Protein AF-A0A199ASE4-F1 (afdb_monomer_lite)

Sequence (270 aa):
MSTGTPDHTAVHPADPTAAGHLPARGRRRGHDPTARPSPRRVLADLGPREFANALIALIFSATGPVAVILAAGGQGDLSPAQFSSWIFGVFFANGMLTIIMSWAYRTPLAFFWTIPGTVIVGNSLGHLRWSEVLGAYVVTGVLILLVGLSGLARRLMDWIPMPITMAMVAGVFPRFGLGLVDAVWASAAVALPMAIAFLVVGAVPRLARVVPPILAAMVVGIAVLHAKGRHPPGLGMRGGVRRLVPAGLGGRRGLDVPDRTDERPARLLR

Structure (mmCIF, N/CA/C/O backbone):
data_AF-A0A199ASE4-F1
#
_entry.id   AF-A0A199ASE4-F1
#
loop_
_atom_site.group_PDB
_atom_site.id
_atom_site.type_symbol
_atom_site.label_atom_id
_atom_site.label_alt_id
_atom_site.label_comp_id
_atom_site.label_asym_id
_atom_site.label_entity_id
_atom_site.label_seq_id
_atom_site.pdbx_PDB_ins_code
_atom_site.Cartn_x
_atom_site.Cartn_y
_atom_site.Cartn_z
_atom_site.occupancy
_atom_site.B_iso_or_equiv
_atom_site.auth_seq_id
_atom_site.auth_comp_id
_atom_site.auth_asym_id
_atom_site.auth_atom_id
_atom_site.pdbx_PDB_model_num
ATOM 1 N N . MET A 1 1 ? -33.304 -76.682 18.067 1.00 40.72 1 MET A N 1
ATOM 2 C CA . MET A 1 1 ? -31.876 -76.336 17.882 1.00 40.72 1 MET A CA 1
ATOM 3 C C . MET A 1 1 ? -31.794 -74.821 18.046 1.00 40.72 1 MET A C 1
ATOM 5 O O . MET A 1 1 ? -32.333 -74.139 17.195 1.00 40.72 1 MET A O 1
ATOM 9 N N . SER A 1 2 ? -31.491 -74.258 19.228 1.00 37.28 2 SER A N 1
ATOM 10 C CA . SER A 1 2 ? -30.163 -74.181 19.892 1.00 37.28 2 SER A CA 1
ATOM 11 C C . SER A 1 2 ? -29.136 -73.630 18.895 1.00 37.28 2 SER A C 1
ATOM 13 O O . SER A 1 2 ? -28.977 -74.260 17.858 1.00 37.28 2 SER A O 1
ATOM 15 N N . THR A 1 3 ? -28.492 -72.468 19.014 1.00 39.75 3 THR A N 1
ATOM 16 C CA . THR A 1 3 ? -27.833 -71.724 20.116 1.00 39.75 3 THR A CA 1
ATOM 17 C C . THR A 1 3 ? -27.537 -70.311 19.555 1.00 39.75 3 THR A C 1
ATOM 19 O O . THR A 1 3 ? -27.304 -70.199 18.357 1.00 39.75 3 THR A O 1
ATOM 22 N N . GLY A 1 4 ? -27.575 -69.185 20.266 1.00 37.31 4 GLY A N 1
ATOM 23 C CA . GLY A 1 4 ? -26.668 -68.794 21.347 1.00 37.31 4 GLY A CA 1
ATOM 24 C C . GLY A 1 4 ? -26.177 -67.359 21.076 1.00 37.31 4 GLY A C 1
ATOM 25 O O . GLY A 1 4 ? -25.531 -67.096 20.067 1.00 37.31 4 GLY A O 1
ATOM 26 N N . THR A 1 5 ? -26.559 -66.431 21.947 1.00 49.91 5 THR A N 1
ATOM 27 C CA . THR A 1 5 ? -26.136 -65.023 22.024 1.00 49.91 5 THR A CA 1
ATOM 28 C C . THR A 1 5 ? -24.628 -64.937 22.324 1.00 49.91 5 THR A C 1
ATOM 30 O O . THR A 1 5 ? -24.167 -65.712 23.162 1.00 49.91 5 THR A O 1
ATOM 33 N N . PRO A 1 6 ? -23.838 -64.035 21.708 1.00 52.19 6 PRO A N 1
ATOM 34 C CA . PRO A 1 6 ? -22.439 -63.872 22.085 1.00 52.19 6 PRO A CA 1
ATOM 35 C C . PRO A 1 6 ? -22.300 -63.153 23.432 1.00 52.19 6 PRO A C 1
ATOM 37 O O . PRO A 1 6 ? -22.931 -62.130 23.690 1.00 52.19 6 PRO A O 1
ATOM 40 N N . ASP A 1 7 ? -21.465 -63.764 24.263 1.00 42.19 7 ASP A N 1
ATOM 41 C CA . ASP A 1 7 ? -21.189 -63.492 25.666 1.00 42.19 7 ASP A CA 1
ATOM 42 C C . ASP A 1 7 ? -20.469 -62.150 25.890 1.00 42.19 7 ASP A C 1
ATOM 44 O O . ASP A 1 7 ? -19.570 -61.760 25.139 1.00 42.19 7 ASP A O 1
ATOM 48 N N . HIS A 1 8 ? -20.860 -61.452 26.955 1.00 45.12 8 HIS A N 1
ATOM 49 C CA . HIS A 1 8 ? -20.198 -60.248 27.436 1.00 45.12 8 HIS A CA 1
ATOM 50 C C . HIS A 1 8 ? -18.904 -60.658 28.144 1.00 45.12 8 HIS A C 1
ATOM 52 O O . HIS A 1 8 ? -18.910 -61.024 29.317 1.00 45.12 8 HIS A O 1
ATOM 58 N N . THR A 1 9 ? -17.769 -60.570 27.452 1.00 48.50 9 THR A N 1
ATOM 59 C CA . THR A 1 9 ? -16.459 -60.755 28.085 1.00 48.50 9 THR A CA 1
ATOM 60 C C . THR A 1 9 ? -16.249 -59.726 29.194 1.00 48.50 9 THR A C 1
ATOM 62 O O . THR A 1 9 ? -16.192 -58.519 28.950 1.00 48.50 9 THR A O 1
ATOM 65 N N . ALA A 1 10 ? -16.143 -60.255 30.411 1.00 43.75 10 ALA A N 1
ATOM 66 C CA . ALA A 1 10 ? -15.878 -59.577 31.664 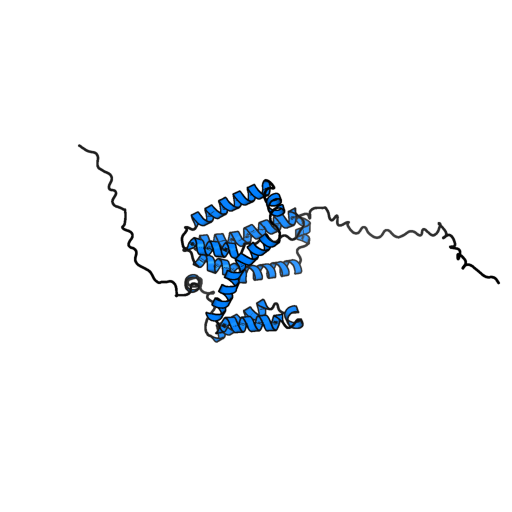1.00 43.75 10 ALA A CA 1
ATOM 67 C C . ALA A 1 10 ? -14.713 -58.577 31.573 1.00 43.75 10 ALA A C 1
ATOM 69 O O . ALA A 1 10 ? -13.575 -58.938 31.270 1.00 43.75 10 ALA A O 1
ATOM 70 N N . VAL A 1 11 ? -14.992 -57.317 31.910 1.00 50.66 11 VAL A N 1
ATOM 71 C CA . VAL A 1 11 ? -13.960 -56.327 32.223 1.00 50.66 11 VAL A CA 1
ATOM 72 C C . VAL A 1 11 ? -13.583 -56.520 33.689 1.00 50.66 11 VAL A C 1
ATOM 74 O O . VAL A 1 11 ? -14.378 -56.262 34.590 1.00 50.66 11 VAL A O 1
ATOM 77 N N . HIS A 1 12 ? -12.368 -57.008 33.919 1.00 54.81 12 HIS A N 1
ATOM 78 C CA . HIS A 1 12 ? -11.759 -57.101 35.242 1.00 54.81 12 HIS A CA 1
ATOM 79 C C . HIS A 1 12 ? -11.604 -55.679 35.825 1.00 54.81 12 HIS A C 1
ATOM 81 O O . HIS A 1 12 ? -11.051 -54.818 35.133 1.00 54.81 12 HIS A O 1
ATOM 87 N N . PRO A 1 13 ? -12.064 -55.377 37.054 1.00 51.59 13 PRO A N 1
ATOM 88 C CA . PRO A 1 13 ? -11.849 -54.061 37.645 1.00 51.59 13 PRO A CA 1
ATOM 89 C C . PRO A 1 13 ? -10.351 -53.846 37.886 1.00 51.59 13 PRO A C 1
ATOM 91 O O . PRO A 1 13 ? -9.684 -54.678 38.505 1.00 51.59 13 PRO A O 1
ATOM 94 N N . ALA A 1 14 ? -9.824 -52.745 37.348 1.00 54.16 14 ALA A N 1
ATOM 95 C CA . ALA A 1 14 ? -8.448 -52.322 37.556 1.00 54.16 14 ALA A CA 1
ATOM 96 C C . ALA A 1 14 ? -8.223 -51.949 39.031 1.00 54.16 14 ALA A C 1
ATOM 98 O O . ALA A 1 14 ? -9.035 -51.252 39.639 1.00 54.16 14 ALA A O 1
ATOM 99 N N . ASP A 1 15 ? -7.110 -52.428 39.581 1.00 51.16 15 ASP A N 1
ATOM 100 C CA . ASP A 1 15 ? -6.638 -52.176 40.941 1.00 51.16 15 ASP A CA 1
ATOM 101 C C . ASP A 1 15 ? -6.441 -50.662 41.200 1.00 51.16 15 ASP A C 1
ATOM 103 O O . ASP A 1 15 ? -5.638 -50.021 40.511 1.00 51.16 15 ASP A O 1
ATOM 107 N N . PRO A 1 16 ? -7.139 -50.059 42.183 1.00 54.66 16 PRO A N 1
ATOM 108 C CA . PRO A 1 16 ? -7.042 -48.631 42.477 1.00 54.66 16 PRO A CA 1
ATOM 109 C C . PRO A 1 16 ? -5.736 -48.214 43.178 1.00 54.66 16 PRO A C 1
ATOM 111 O O . PRO A 1 16 ? -5.558 -47.028 43.458 1.00 54.66 16 PRO A O 1
ATOM 114 N N . THR A 1 17 ? -4.802 -49.132 43.451 1.00 48.00 17 THR A N 1
ATOM 115 C CA . THR A 1 17 ? -3.551 -48.818 44.166 1.00 48.00 17 THR A CA 1
ATOM 116 C C . THR A 1 17 ? -2.320 -48.603 43.277 1.00 48.00 17 THR A C 1
ATOM 118 O O . THR A 1 17 ? -1.268 -48.201 43.772 1.00 48.00 17 THR A O 1
ATOM 121 N N . ALA A 1 18 ? -2.448 -48.702 41.949 1.00 46.25 18 ALA A N 1
ATOM 122 C CA . ALA A 1 18 ? -1.369 -48.399 40.996 1.00 46.25 18 ALA A CA 1
ATOM 123 C C . ALA A 1 18 ? -1.217 -46.893 40.662 1.00 46.25 18 ALA A C 1
ATOM 125 O O . ALA A 1 18 ? -0.789 -46.523 39.567 1.00 46.25 18 ALA A O 1
ATOM 126 N N . ALA A 1 19 ? -1.547 -45.996 41.597 1.00 47.22 19 ALA A N 1
ATOM 127 C CA . ALA A 1 19 ? -1.308 -44.556 41.471 1.00 47.22 19 ALA A CA 1
ATOM 128 C C . ALA A 1 19 ? 0.158 -44.221 41.807 1.00 47.22 19 ALA A C 1
ATOM 130 O O . ALA A 1 19 ? 0.474 -43.578 42.808 1.00 47.22 19 ALA A O 1
ATOM 131 N N . GLY A 1 20 ? 1.073 -44.687 40.957 1.00 43.69 20 GLY A N 1
ATOM 132 C CA . GLY A 1 20 ? 2.477 -44.299 40.999 1.00 43.69 20 GLY A CA 1
ATOM 133 C C . GLY A 1 20 ? 2.634 -42.790 40.793 1.00 43.69 20 GLY A C 1
ATOM 134 O O . GLY A 1 20 ? 2.076 -42.212 39.861 1.00 43.69 20 GLY A O 1
ATOM 135 N N . HIS A 1 21 ? 3.410 -42.162 41.678 1.00 52.09 21 HIS A N 1
ATOM 136 C CA . HIS A 1 21 ? 3.893 -40.788 41.575 1.00 52.09 21 HIS A CA 1
ATOM 137 C C . HIS A 1 21 ? 4.344 -40.440 40.148 1.00 52.09 21 HIS A C 1
ATOM 139 O O . HIS A 1 21 ? 5.427 -40.826 39.707 1.00 52.09 21 HIS A O 1
ATOM 145 N N . LEU A 1 22 ? 3.538 -39.648 39.439 1.00 51.25 22 LEU A N 1
ATOM 146 C CA . LEU A 1 22 ? 3.991 -38.963 38.237 1.00 51.25 22 LEU A CA 1
ATOM 147 C C . LEU A 1 22 ? 4.941 -37.833 38.669 1.00 51.25 22 LEU A C 1
ATOM 149 O O . LEU A 1 22 ? 4.515 -36.941 39.409 1.00 51.25 22 LEU A O 1
ATOM 153 N N . PRO A 1 23 ? 6.214 -37.827 38.234 1.00 48.81 23 PRO A N 1
ATOM 154 C CA . PRO A 1 23 ? 7.125 -36.737 38.547 1.00 48.81 23 PRO A CA 1
ATOM 155 C C . PRO A 1 23 ? 6.572 -35.433 37.969 1.00 48.81 23 PRO A C 1
ATOM 157 O O . PRO A 1 23 ? 6.114 -35.392 36.823 1.00 48.81 23 PRO A O 1
ATOM 160 N N . ALA A 1 24 ? 6.610 -34.369 38.774 1.00 52.59 24 ALA A N 1
ATOM 161 C CA . ALA A 1 24 ? 6.146 -33.035 38.420 1.00 52.59 24 ALA A CA 1
ATOM 162 C C . ALA A 1 24 ? 6.825 -32.554 37.126 1.00 52.59 24 ALA A C 1
ATOM 164 O O . ALA A 1 24 ? 7.933 -32.015 37.134 1.00 52.59 24 ALA A O 1
ATOM 165 N N . ARG A 1 25 ? 6.151 -32.759 35.987 1.00 53.34 25 ARG A N 1
ATOM 166 C CA . ARG A 1 25 ? 6.546 -32.196 34.696 1.00 53.34 25 ARG A CA 1
ATOM 167 C C . ARG A 1 25 ? 6.611 -30.686 34.868 1.00 53.34 25 ARG A C 1
ATOM 169 O O . ARG A 1 25 ? 5.607 -30.055 35.194 1.00 53.34 25 ARG A O 1
ATOM 176 N N . GLY A 1 26 ? 7.810 -30.137 34.669 1.00 50.31 26 GLY A N 1
ATOM 177 C CA . GLY A 1 26 ? 8.102 -28.719 34.814 1.00 50.31 26 GLY A CA 1
ATOM 178 C C . GLY A 1 26 ? 6.999 -27.861 34.206 1.00 50.31 26 GLY A C 1
ATOM 179 O O . GLY A 1 26 ? 6.600 -28.072 33.059 1.00 50.31 26 GLY A O 1
ATOM 180 N N . ARG A 1 27 ? 6.504 -26.912 35.008 1.00 49.53 27 ARG A N 1
ATOM 181 C CA . ARG A 1 27 ? 5.594 -25.837 34.605 1.00 49.53 27 ARG A CA 1
ATOM 182 C C . ARG A 1 27 ? 6.088 -25.246 33.280 1.00 49.53 27 ARG A C 1
ATOM 184 O O . ARG A 1 27 ? 6.948 -24.367 33.265 1.00 49.53 27 ARG A O 1
ATOM 191 N N . ARG A 1 28 ? 5.538 -25.705 32.150 1.00 55.25 28 ARG A N 1
ATOM 192 C CA . ARG A 1 28 ? 5.564 -24.922 30.915 1.00 55.25 28 ARG A CA 1
ATOM 193 C C . ARG A 1 28 ? 4.880 -23.616 31.288 1.00 55.25 28 ARG A C 1
ATOM 195 O O . ARG A 1 28 ? 3.735 -23.649 31.734 1.00 55.25 28 ARG A O 1
ATOM 202 N N . ARG A 1 29 ? 5.610 -22.496 31.222 1.00 59.69 29 ARG A N 1
ATOM 203 C CA . ARG A 1 29 ? 5.046 -21.160 31.449 1.00 59.69 29 ARG A CA 1
ATOM 204 C C . ARG A 1 29 ? 3.768 -21.080 30.621 1.00 59.69 29 ARG A C 1
ATOM 206 O O . ARG A 1 29 ? 3.847 -21.163 29.398 1.00 59.69 29 ARG A O 1
ATOM 213 N N . GLY A 1 30 ? 2.618 -21.020 31.292 1.00 49.22 30 GLY A N 1
ATOM 214 C CA . GLY A 1 30 ? 1.330 -20.917 30.624 1.00 49.22 30 GLY A CA 1
ATOM 215 C C . GLY A 1 30 ? 1.367 -19.680 29.742 1.00 49.22 30 GLY A C 1
ATOM 216 O O . GLY A 1 30 ? 1.487 -18.563 30.245 1.00 49.22 30 GLY A O 1
ATOM 217 N N . HIS A 1 31 ? 1.360 -19.882 28.428 1.00 58.06 31 HIS A N 1
ATOM 218 C CA . HIS A 1 31 ? 1.070 -18.811 27.496 1.00 58.06 31 HIS A CA 1
ATOM 219 C C . HIS A 1 31 ? -0.423 -18.550 27.648 1.00 58.06 31 HIS A C 1
ATOM 221 O O . HIS A 1 31 ? -1.226 -19.287 27.089 1.00 58.06 31 HIS A O 1
ATOM 227 N N . ASP A 1 32 ? -0.782 -17.589 28.495 1.00 61.84 32 ASP A N 1
ATOM 228 C CA . ASP A 1 32 ? -2.146 -17.086 28.557 1.00 61.84 32 ASP A CA 1
ATOM 229 C C . ASP A 1 32 ? -2.432 -16.382 27.220 1.00 61.84 32 ASP A C 1
ATOM 231 O O . ASP A 1 32 ? -1.866 -15.308 26.981 1.00 61.84 32 ASP A O 1
ATOM 235 N N . PRO A 1 33 ? -3.265 -16.962 26.334 1.00 62.03 33 PRO A N 1
ATOM 236 C CA . PRO A 1 33 ? -3.549 -16.386 25.019 1.00 62.03 33 PRO A CA 1
ATOM 237 C C . PRO A 1 33 ? -4.276 -15.038 25.127 1.00 62.03 33 PRO A C 1
ATOM 239 O O . PRO A 1 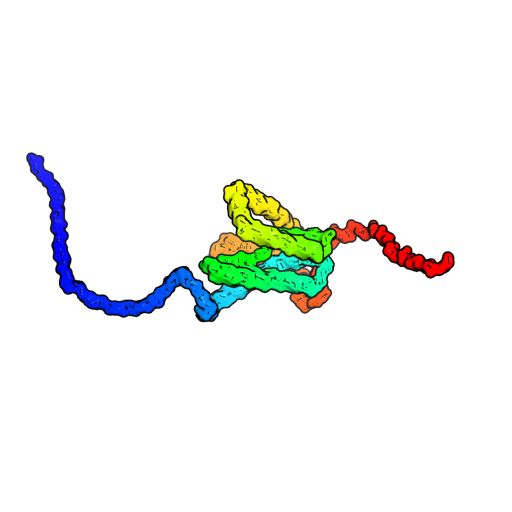33 ? -4.405 -14.312 24.142 1.00 62.03 33 PRO A O 1
ATOM 242 N N . THR A 1 34 ? -4.776 -14.696 26.319 1.00 64.69 34 THR A N 1
ATOM 243 C CA . THR A 1 34 ? -5.580 -13.499 26.565 1.00 64.69 34 THR A CA 1
ATOM 244 C C . THR A 1 34 ? -4.757 -12.313 27.078 1.00 64.69 34 THR A C 1
ATOM 246 O O . THR A 1 34 ? -5.192 -11.161 26.965 1.00 64.69 34 THR A O 1
ATOM 249 N N . ALA A 1 35 ? -3.532 -12.526 27.568 1.00 75.12 35 ALA A N 1
ATOM 250 C CA . ALA A 1 35 ? -2.687 -11.450 28.084 1.00 75.12 35 ALA A CA 1
ATOM 251 C C . ALA A 1 35 ? -2.060 -10.622 26.943 1.00 75.12 35 ALA A C 1
ATOM 253 O O . ALA A 1 35 ? -1.545 -11.163 25.966 1.00 75.12 35 ALA A O 1
ATOM 254 N N . ARG A 1 36 ? -2.085 -9.282 27.042 1.00 76.88 36 ARG A N 1
ATOM 255 C CA . ARG A 1 36 ? -1.390 -8.417 26.065 1.00 76.88 36 ARG A CA 1
ATOM 256 C C . ARG A 1 36 ? 0.122 -8.671 26.145 1.00 76.88 36 ARG A C 1
ATOM 258 O O . ARG A 1 36 ? 0.659 -8.679 27.258 1.00 76.88 36 ARG A O 1
ATOM 265 N N . PRO A 1 37 ? 0.829 -8.851 25.013 1.00 80.94 37 PRO A N 1
ATOM 266 C CA . PRO A 1 37 ? 2.273 -9.014 25.048 1.00 80.94 37 PRO A CA 1
ATOM 267 C C . PRO A 1 37 ? 2.894 -7.726 25.590 1.00 80.94 37 PRO A C 1
ATOM 269 O O . PRO A 1 37 ? 2.614 -6.627 25.105 1.00 80.94 37 PRO A O 1
ATOM 272 N N . SER A 1 38 ? 3.709 -7.846 26.638 1.00 85.19 38 SER A N 1
ATOM 273 C CA . SER A 1 38 ? 4.424 -6.690 27.168 1.00 85.19 38 SER A CA 1
ATOM 274 C C . SER A 1 38 ? 5.458 -6.213 26.139 1.00 85.19 38 SER A C 1
ATOM 276 O O . SER A 1 38 ? 6.052 -7.052 25.457 1.00 85.19 38 SER A O 1
ATOM 278 N N . PRO A 1 39 ? 5.745 -4.901 26.040 1.00 84.69 39 PRO A N 1
ATOM 279 C CA . PRO A 1 39 ? 6.745 -4.388 25.098 1.00 84.69 39 PRO A CA 1
ATOM 280 C C . PRO A 1 39 ? 8.111 -5.074 25.235 1.00 84.69 39 PRO A C 1
ATOM 282 O O . PRO A 1 39 ? 8.792 -5.321 24.249 1.00 84.69 39 PRO A O 1
ATOM 285 N N . ARG A 1 40 ? 8.478 -5.472 26.462 1.00 84.94 40 ARG A N 1
ATOM 286 C CA . ARG A 1 40 ? 9.702 -6.240 26.737 1.00 84.94 40 ARG A CA 1
ATOM 287 C C . ARG A 1 40 ? 9.700 -7.635 26.108 1.00 84.94 40 ARG A C 1
ATOM 289 O O . ARG A 1 40 ? 10.757 -8.098 25.705 1.00 84.94 40 ARG A O 1
ATOM 296 N N . ARG A 1 41 ? 8.543 -8.305 26.037 1.00 84.62 41 ARG A N 1
ATOM 297 C CA . ARG A 1 41 ? 8.412 -9.603 25.355 1.00 84.62 41 ARG A CA 1
ATOM 298 C C . ARG A 1 41 ? 8.516 -9.435 23.844 1.00 84.62 41 ARG A C 1
ATOM 300 O O . ARG A 1 41 ? 9.307 -10.135 23.242 1.00 84.62 41 ARG A O 1
ATOM 307 N N . VAL A 1 42 ? 7.837 -8.435 23.276 1.00 85.56 42 VAL A N 1
ATOM 308 C CA . VAL A 1 42 ? 7.960 -8.107 21.842 1.00 85.56 42 VAL A CA 1
ATOM 309 C C . VAL A 1 42 ? 9.418 -7.846 21.462 1.00 85.56 42 VAL A C 1
ATOM 311 O O . VAL A 1 42 ? 9.887 -8.339 20.445 1.00 85.56 42 VAL A O 1
ATOM 314 N N . LEU A 1 43 ? 10.152 -7.113 22.304 1.00 86.00 43 LEU A N 1
ATOM 315 C CA . LEU A 1 43 ? 11.568 -6.843 22.070 1.00 86.00 43 LEU A CA 1
ATOM 316 C C . LEU A 1 43 ? 12.446 -8.099 22.208 1.00 86.00 43 LEU A C 1
ATOM 318 O O . LEU A 1 43 ? 13.440 -8.219 21.503 1.00 86.00 43 LEU A O 1
ATOM 322 N N . ALA A 1 44 ? 12.077 -9.035 23.090 1.00 86.75 44 ALA A N 1
ATOM 323 C CA . ALA A 1 44 ? 12.757 -10.323 23.235 1.00 86.75 44 ALA A CA 1
ATOM 324 C C . ALA A 1 44 ? 12.473 -11.287 22.068 1.00 86.75 44 ALA A C 1
ATOM 326 O O . ALA A 1 44 ? 13.288 -12.166 21.802 1.00 86.75 44 ALA A O 1
ATOM 327 N N . ASP A 1 45 ? 11.351 -11.099 21.370 1.00 87.19 45 ASP A N 1
ATOM 328 C CA . ASP A 1 45 ? 10.949 -11.886 20.201 1.00 87.19 45 ASP A CA 1
ATOM 329 C C . ASP A 1 45 ? 11.575 -11.360 18.890 1.00 87.19 45 ASP A C 1
ATOM 331 O O . ASP A 1 45 ? 11.373 -11.948 17.828 1.00 87.19 45 ASP A O 1
ATOM 335 N N . LEU A 1 46 ? 12.353 -10.267 18.935 1.00 88.06 46 LEU A N 1
ATOM 336 C CA . LEU A 1 46 ? 13.102 -9.769 17.779 1.00 88.06 46 LEU A CA 1
ATOM 337 C C . LEU A 1 46 ? 14.255 -10.722 17.441 1.00 88.06 46 LEU A C 1
ATOM 339 O O . LEU A 1 46 ? 15.340 -10.645 18.017 1.00 88.06 46 LEU A O 1
ATOM 343 N N . GLY A 1 47 ? 14.020 -11.615 16.484 1.00 91.56 47 GLY A N 1
ATOM 344 C CA . GLY A 1 47 ? 15.019 -12.533 15.961 1.00 91.56 47 GLY A CA 1
ATOM 345 C C . GLY A 1 47 ? 15.492 -12.195 14.540 1.00 91.56 47 GLY A C 1
ATOM 346 O O . GLY A 1 47 ? 14.972 -11.295 13.869 1.00 91.56 47 GLY A O 1
ATOM 347 N N . PRO A 1 48 ? 16.480 -12.954 14.026 1.00 89.19 48 PRO A N 1
ATOM 348 C CA . PRO A 1 48 ? 16.977 -12.799 12.659 1.00 89.19 48 PRO A CA 1
ATOM 349 C C . PRO A 1 48 ? 15.904 -13.022 11.584 1.00 89.19 48 PRO A C 1
ATOM 351 O O . PRO A 1 48 ? 15.969 -12.427 10.510 1.00 89.19 48 PRO A O 1
ATOM 354 N N . ARG A 1 49 ? 14.911 -13.880 11.859 1.00 87.81 49 ARG A N 1
ATOM 355 C CA . ARG A 1 49 ? 13.822 -14.192 10.920 1.00 87.81 49 ARG A CA 1
ATOM 356 C C . ARG A 1 49 ? 12.842 -13.033 10.812 1.00 87.81 49 ARG A C 1
ATOM 358 O O . ARG A 1 49 ? 12.438 -12.668 9.715 1.00 87.81 49 ARG A O 1
ATOM 365 N N . GLU A 1 50 ? 12.505 -12.426 11.939 1.00 89.88 50 GLU A N 1
ATOM 366 C CA . GLU A 1 50 ? 11.615 -11.274 12.042 1.00 89.88 50 GLU A CA 1
ATOM 367 C C . GLU A 1 50 ? 12.247 -10.068 11.349 1.00 89.88 50 GLU A C 1
ATOM 369 O O . GLU A 1 50 ? 11.583 -9.391 10.566 1.00 89.88 50 GLU A O 1
ATOM 374 N N . PHE A 1 51 ? 13.553 -9.863 11.547 1.00 89.50 51 PHE A N 1
ATOM 375 C CA . PHE A 1 51 ? 14.315 -8.855 10.816 1.00 89.50 51 PHE A CA 1
ATOM 376 C C . PHE A 1 51 ? 14.315 -9.112 9.303 1.00 89.50 51 PHE A C 1
ATOM 378 O O . PHE A 1 51 ? 14.030 -8.199 8.531 1.00 89.50 51 PHE A O 1
ATOM 385 N N . ALA A 1 52 ? 14.582 -10.348 8.865 1.00 87.50 52 ALA A N 1
ATOM 386 C CA . ALA A 1 52 ? 14.549 -10.701 7.447 1.00 87.50 52 ALA A CA 1
ATOM 387 C C . ALA A 1 52 ? 13.160 -10.458 6.831 1.00 87.50 52 ALA A C 1
ATOM 389 O O . ALA A 1 52 ? 13.056 -9.856 5.765 1.00 87.50 52 ALA A O 1
ATOM 390 N N . ASN A 1 53 ? 12.089 -10.846 7.526 1.00 88.06 53 ASN A N 1
ATOM 391 C CA . ASN A 1 53 ? 10.713 -10.603 7.091 1.00 88.06 53 ASN A CA 1
ATOM 392 C C . ASN A 1 53 ? 10.400 -9.102 7.001 1.00 88.06 53 ASN A C 1
ATOM 394 O O . ASN A 1 53 ? 9.813 -8.658 6.014 1.00 88.06 53 ASN A O 1
ATOM 398 N N . ALA A 1 54 ? 10.827 -8.310 7.990 1.00 88.50 54 ALA A N 1
ATOM 399 C CA . ALA A 1 54 ? 10.667 -6.858 7.979 1.00 88.50 54 ALA A CA 1
ATOM 400 C C . ALA A 1 54 ? 11.436 -6.207 6.819 1.00 88.50 54 ALA A C 1
ATOM 402 O O . ALA A 1 54 ? 10.900 -5.333 6.138 1.00 88.50 54 ALA A O 1
ATOM 403 N N . LEU A 1 55 ? 12.658 -6.668 6.544 1.00 87.50 55 LEU A N 1
ATOM 404 C CA . LEU A 1 55 ? 13.471 -6.189 5.430 1.00 87.50 55 LEU A CA 1
ATOM 405 C C . LEU A 1 55 ? 12.833 -6.522 4.074 1.00 87.50 55 LEU A C 1
ATOM 407 O O . LEU A 1 55 ? 12.761 -5.658 3.203 1.00 87.50 55 LEU A O 1
ATOM 411 N N . ILE A 1 56 ? 12.319 -7.743 3.902 1.00 85.88 56 ILE A N 1
ATOM 412 C CA . ILE A 1 56 ? 11.600 -8.151 2.686 1.00 85.88 56 ILE A CA 1
ATOM 413 C C . ILE A 1 56 ? 10.348 -7.287 2.492 1.00 85.88 56 ILE A C 1
ATOM 415 O O . ILE A 1 56 ? 10.124 -6.776 1.394 1.00 85.88 56 ILE A O 1
ATOM 419 N N . ALA A 1 57 ? 9.563 -7.069 3.551 1.00 86.75 57 ALA A N 1
ATOM 420 C CA . ALA A 1 57 ? 8.374 -6.219 3.507 1.00 86.75 57 ALA A CA 1
ATOM 421 C C . ALA A 1 57 ? 8.715 -4.760 3.160 1.00 86.75 57 ALA A C 1
ATOM 423 O O . ALA A 1 57 ? 8.008 -4.129 2.367 1.00 86.75 57 ALA A O 1
ATOM 424 N N . LEU A 1 58 ? 9.819 -4.234 3.701 1.00 88.62 58 LEU A N 1
ATOM 425 C CA . LEU A 1 58 ? 10.318 -2.896 3.395 1.00 88.62 58 LEU A CA 1
ATOM 426 C C . LEU A 1 58 ? 10.716 -2.772 1.921 1.00 88.62 58 LEU A C 1
ATOM 428 O O . LEU A 1 58 ? 10.254 -1.854 1.250 1.00 88.62 58 LEU A O 1
ATOM 432 N N . ILE A 1 59 ? 11.525 -3.701 1.403 1.00 85.62 59 ILE A N 1
ATOM 433 C CA . ILE A 1 59 ? 11.973 -3.698 -0.000 1.00 85.62 59 ILE A CA 1
ATOM 434 C C . ILE A 1 59 ? 10.778 -3.826 -0.949 1.00 85.62 59 ILE A C 1
ATOM 436 O O . ILE A 1 59 ? 10.680 -3.091 -1.933 1.00 85.62 59 ILE A O 1
ATOM 440 N N . PHE A 1 60 ? 9.834 -4.718 -0.642 1.00 83.69 60 PHE A N 1
ATOM 441 C CA . PHE A 1 60 ? 8.607 -4.858 -1.421 1.00 83.69 60 PHE A CA 1
ATOM 442 C C . PHE A 1 60 ? 7.811 -3.547 -1.452 1.00 83.69 60 PHE A C 1
ATOM 444 O O . PHE A 1 60 ? 7.387 -3.108 -2.517 1.00 83.69 60 PHE A O 1
ATOM 451 N N . SER A 1 61 ? 7.670 -2.881 -0.304 1.00 86.12 61 SER A N 1
ATOM 452 C CA . SER A 1 61 ? 6.938 -1.614 -0.201 1.00 86.12 61 SER A CA 1
ATOM 453 C C . SER A 1 61 ? 7.649 -0.465 -0.922 1.00 86.12 61 SER A C 1
ATOM 455 O O . SER A 1 61 ? 7.002 0.339 -1.588 1.00 86.12 61 SER 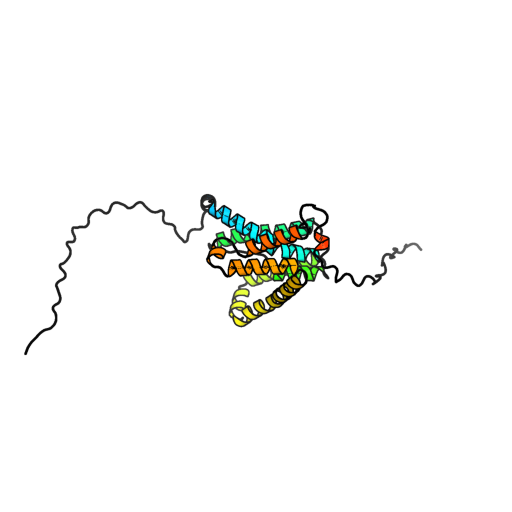A O 1
ATOM 457 N N . ALA A 1 62 ? 8.979 -0.396 -0.823 1.00 85.19 62 ALA A N 1
ATOM 458 C CA . ALA A 1 62 ? 9.803 0.676 -1.381 1.00 85.19 62 ALA A CA 1
ATOM 459 C C . ALA A 1 62 ? 9.982 0.608 -2.907 1.00 85.19 62 ALA A C 1
ATOM 461 O O . ALA A 1 62 ? 10.466 1.565 -3.506 1.00 85.19 62 ALA A O 1
ATOM 462 N N . THR A 1 63 ? 9.609 -0.505 -3.539 1.00 81.06 63 THR A N 1
ATOM 463 C CA . THR A 1 63 ? 9.789 -0.715 -4.981 1.00 81.06 63 THR A CA 1
ATOM 464 C C . THR A 1 63 ? 8.508 -0.401 -5.751 1.00 81.06 63 THR A C 1
ATOM 466 O O . THR A 1 63 ? 8.331 0.717 -6.235 1.00 81.06 63 THR A O 1
ATOM 469 N N . GLY A 1 64 ? 7.594 -1.365 -5.864 1.00 80.44 64 GLY A N 1
ATOM 470 C CA . GLY A 1 64 ? 6.382 -1.229 -6.677 1.00 80.44 64 GLY A CA 1
ATOM 471 C C . GLY A 1 64 ? 5.408 -0.173 -6.139 1.00 80.44 64 GLY A C 1
ATOM 472 O O . GLY A 1 64 ? 5.089 0.780 -6.850 1.00 80.44 64 GLY A O 1
ATOM 473 N N . PRO A 1 65 ? 4.949 -0.293 -4.882 1.00 85.88 65 PRO A N 1
ATOM 474 C CA . PRO A 1 65 ? 3.969 0.625 -4.308 1.00 85.88 65 PRO A CA 1
ATOM 475 C C . PRO A 1 65 ? 4.439 2.087 -4.262 1.00 85.88 65 PRO A C 1
ATOM 477 O O . PRO A 1 65 ? 3.652 2.991 -4.548 1.00 85.88 65 PRO A O 1
ATOM 480 N N . VAL A 1 66 ? 5.715 2.338 -3.944 1.00 88.62 66 VAL A N 1
ATOM 481 C CA . VAL A 1 66 ? 6.279 3.700 -3.949 1.00 88.62 66 VAL A CA 1
ATOM 482 C C . VAL A 1 66 ? 6.324 4.291 -5.350 1.00 88.62 66 VAL A C 1
ATOM 484 O O . VAL A 1 66 ? 5.999 5.466 -5.499 1.00 88.62 66 VAL A O 1
ATOM 487 N N . ALA A 1 67 ? 6.646 3.509 -6.385 1.00 86.38 67 ALA A N 1
ATOM 488 C CA . ALA A 1 67 ? 6.669 4.007 -7.761 1.00 86.38 67 ALA A CA 1
ATOM 489 C C . ALA A 1 67 ? 5.329 4.635 -8.189 1.00 86.38 67 ALA A C 1
ATOM 491 O O . ALA A 1 67 ? 5.323 5.616 -8.929 1.00 86.38 67 ALA A O 1
ATOM 492 N N . VAL A 1 68 ? 4.201 4.140 -7.664 1.00 86.06 68 VAL A N 1
ATOM 493 C CA . VAL A 1 68 ? 2.872 4.734 -7.891 1.00 86.06 68 VAL A CA 1
ATOM 494 C C . VAL A 1 68 ? 2.765 6.127 -7.266 1.00 86.06 68 VAL A C 1
ATOM 496 O O . VAL A 1 68 ? 2.242 7.039 -7.902 1.00 86.06 68 VAL A O 1
ATOM 499 N N . ILE A 1 69 ? 3.290 6.323 -6.053 1.00 89.50 69 ILE A N 1
ATOM 500 C CA . ILE A 1 69 ? 3.342 7.645 -5.407 1.00 89.50 69 ILE A CA 1
ATOM 501 C C . ILE A 1 69 ? 4.255 8.577 -6.198 1.00 89.50 69 ILE A C 1
ATOM 503 O O . ILE A 1 69 ? 3.901 9.734 -6.413 1.00 89.50 69 ILE A O 1
ATOM 507 N N . LEU A 1 70 ? 5.394 8.070 -6.684 1.00 88.94 70 LEU A N 1
ATOM 508 C CA . LEU A 1 70 ? 6.302 8.867 -7.505 1.00 88.94 70 LEU A CA 1
ATOM 509 C C . LEU A 1 70 ? 5.629 9.338 -8.798 1.00 88.94 70 LEU A C 1
ATOM 511 O O . LEU A 1 70 ? 5.723 10.512 -9.150 1.00 88.94 70 LEU A O 1
ATOM 515 N N . ALA A 1 71 ? 4.912 8.440 -9.474 1.00 86.25 71 ALA A N 1
ATOM 516 C CA . ALA A 1 71 ? 4.163 8.757 -10.682 1.00 86.25 71 ALA A CA 1
ATOM 517 C C . ALA A 1 71 ? 3.016 9.742 -10.414 1.00 86.25 71 ALA A C 1
ATOM 519 O O . ALA A 1 71 ? 2.802 10.655 -11.207 1.00 86.25 71 ALA A O 1
ATOM 520 N N . ALA A 1 72 ? 2.296 9.588 -9.299 1.00 88.38 72 ALA A N 1
ATOM 521 C CA . ALA A 1 72 ? 1.207 10.484 -8.921 1.00 88.38 72 ALA A CA 1
ATOM 522 C C . ALA A 1 72 ? 1.716 11.883 -8.551 1.00 88.38 72 ALA A C 1
ATOM 524 O O . ALA A 1 72 ? 1.199 12.879 -9.048 1.00 88.38 72 ALA A O 1
ATOM 525 N N . GLY A 1 73 ? 2.752 11.974 -7.716 1.00 86.00 73 GLY A N 1
ATOM 526 C CA . GLY A 1 73 ? 3.304 13.262 -7.307 1.00 86.00 73 GLY A CA 1
ATOM 527 C C . GLY A 1 73 ? 4.010 14.007 -8.440 1.00 86.00 73 GLY A C 1
ATOM 528 O O . GLY A 1 73 ? 4.036 15.229 -8.411 1.00 86.00 73 GLY A O 1
ATOM 529 N N . GLY A 1 74 ? 4.501 13.306 -9.469 1.00 84.81 74 GLY A N 1
ATOM 530 C CA . GLY A 1 74 ? 5.042 13.926 -10.683 1.00 84.81 74 GLY A CA 1
ATOM 531 C C . GLY A 1 74 ? 4.002 14.612 -11.581 1.00 84.81 74 GLY A C 1
ATOM 532 O O . GLY A 1 74 ? 4.391 15.316 -12.509 1.00 84.81 74 GLY A O 1
ATOM 533 N N . GLN A 1 75 ? 2.701 14.416 -11.331 1.00 84.62 75 GLN A N 1
ATOM 534 C CA . GLN A 1 75 ? 1.626 15.122 -12.045 1.00 84.62 75 GLN A CA 1
ATOM 535 C C . GLN A 1 75 ? 1.342 16.515 -11.466 1.00 84.62 75 GLN A C 1
ATOM 537 O O . GLN A 1 75 ? 0.722 17.333 -12.139 1.00 84.62 75 GLN A O 1
ATOM 542 N N . GLY A 1 76 ? 1.794 16.785 -10.237 1.00 80.50 76 GLY A N 1
ATOM 543 C CA . GLY A 1 76 ? 1.701 18.092 -9.592 1.00 80.50 76 GLY A CA 1
ATOM 544 C C . GLY A 1 76 ? 3.061 18.775 -9.482 1.00 80.50 76 GLY A C 1
ATOM 545 O O . GLY A 1 76 ? 4.106 18.130 -9.542 1.00 80.50 76 GLY A O 1
ATOM 546 N N . ASP A 1 77 ? 3.054 20.087 -9.255 1.00 82.25 77 ASP A N 1
ATOM 547 C CA . ASP A 1 77 ? 4.276 20.862 -9.002 1.00 82.25 77 ASP A CA 1
ATOM 548 C C . ASP A 1 77 ? 4.639 20.844 -7.505 1.00 82.25 77 ASP A C 1
ATOM 550 O O . ASP A 1 77 ? 4.603 21.855 -6.801 1.00 82.25 77 ASP A O 1
ATOM 554 N N . LEU A 1 78 ? 4.882 19.640 -6.975 1.00 88.38 78 LEU A N 1
ATOM 555 C CA . LEU A 1 78 ? 5.213 19.440 -5.564 1.00 88.38 78 LEU A CA 1
ATOM 556 C C . LEU A 1 78 ? 6.669 19.800 -5.287 1.00 88.38 78 LEU A C 1
ATOM 558 O O . LEU A 1 78 ? 7.590 19.314 -5.947 1.00 88.38 78 LEU A O 1
ATOM 562 N N . SER A 1 79 ? 6.895 20.574 -4.227 1.00 91.44 79 SER A N 1
ATOM 563 C CA . SER A 1 79 ? 8.253 20.830 -3.759 1.00 91.44 79 SER A CA 1
ATOM 564 C C . SER A 1 79 ? 8.903 19.540 -3.226 1.00 91.44 79 SER A C 1
ATOM 566 O O . SER A 1 79 ? 8.210 18.656 -2.705 1.00 91.44 79 SER A O 1
ATOM 568 N N . PRO A 1 80 ? 10.245 19.423 -3.264 1.00 90.44 80 PRO A N 1
ATOM 569 C CA . PRO A 1 80 ? 10.947 18.261 -2.712 1.00 90.44 80 PRO A CA 1
ATOM 570 C C . PRO A 1 80 ? 10.614 17.991 -1.238 1.00 90.44 80 PRO A C 1
ATOM 572 O O . PRO A 1 80 ? 10.557 16.835 -0.814 1.00 90.44 80 PRO A O 1
ATOM 575 N N . ALA A 1 81 ? 10.354 19.051 -0.467 1.00 93.00 81 ALA A N 1
ATOM 576 C CA . ALA A 1 81 ? 9.946 18.948 0.928 1.00 93.00 81 ALA A CA 1
ATOM 577 C C . ALA A 1 81 ? 8.545 18.330 1.058 1.00 93.00 81 ALA A C 1
ATOM 579 O O . ALA A 1 81 ? 8.381 17.374 1.808 1.00 93.00 81 ALA A O 1
ATOM 580 N N . GLN A 1 82 ? 7.562 18.802 0.280 1.00 93.00 82 GLN A N 1
ATOM 581 C CA . GLN A 1 82 ? 6.198 18.252 0.288 1.00 93.00 82 GLN A CA 1
ATOM 582 C C . GLN A 1 82 ? 6.186 16.773 -0.095 1.00 93.00 82 GLN A C 1
ATOM 584 O O . GLN A 1 82 ? 5.548 15.954 0.565 1.00 93.00 82 GLN A O 1
ATOM 589 N N . PHE A 1 83 ? 6.937 16.426 -1.134 1.00 91.12 83 PHE A N 1
ATOM 590 C CA . PHE A 1 83 ? 7.040 15.059 -1.609 1.00 91.12 83 PHE A CA 1
ATOM 591 C C . PHE A 1 83 ? 7.705 14.135 -0.577 1.00 91.12 83 PHE A C 1
ATOM 593 O O . PHE A 1 83 ? 7.193 13.054 -0.289 1.00 91.12 83 PHE A O 1
ATOM 600 N N . SER A 1 84 ? 8.797 14.586 0.050 1.00 92.19 84 SER A N 1
ATOM 601 C CA . SER A 1 84 ? 9.460 13.846 1.133 1.00 92.19 84 SER A CA 1
ATOM 602 C C . SER A 1 84 ? 8.546 13.673 2.346 1.00 92.19 84 SER A C 1
ATOM 604 O O . SER A 1 84 ? 8.490 12.584 2.913 1.00 92.19 84 SER A O 1
ATOM 606 N N . SER A 1 85 ? 7.780 14.704 2.716 1.00 93.31 85 SER A N 1
ATOM 607 C CA . SER A 1 85 ? 6.784 14.624 3.789 1.00 93.31 85 SER A CA 1
ATOM 608 C C . SER A 1 85 ? 5.662 13.640 3.466 1.00 93.31 85 SER A C 1
ATOM 610 O O . SER A 1 85 ? 5.232 12.906 4.354 1.00 93.31 85 SER A O 1
ATOM 612 N N . TRP A 1 86 ? 5.205 13.580 2.212 1.00 92.19 86 TRP A N 1
ATOM 613 C CA . TRP A 1 86 ? 4.193 12.613 1.791 1.00 92.19 86 TRP A CA 1
ATOM 614 C C . TRP A 1 86 ? 4.715 11.177 1.904 1.00 92.19 86 TRP A C 1
ATOM 616 O O . TRP A 1 86 ? 4.076 10.351 2.557 1.00 92.19 86 TRP A O 1
ATOM 626 N N . ILE A 1 87 ? 5.901 10.890 1.356 1.00 92.19 87 ILE A N 1
ATOM 627 C CA . ILE A 1 87 ? 6.538 9.569 1.468 1.00 92.19 87 ILE A CA 1
ATOM 628 C C . ILE A 1 87 ? 6.761 9.199 2.938 1.00 92.19 87 ILE A C 1
ATOM 630 O O . ILE A 1 87 ? 6.395 8.101 3.357 1.00 92.19 87 ILE A O 1
ATOM 634 N N . PHE A 1 88 ? 7.292 10.123 3.742 1.00 93.38 88 PHE A N 1
ATOM 635 C CA . PHE A 1 88 ? 7.470 9.914 5.176 1.00 93.38 88 PHE A CA 1
ATOM 636 C C . PHE A 1 88 ? 6.146 9.568 5.859 1.00 93.38 88 PHE A C 1
ATOM 638 O O . PHE A 1 88 ? 6.079 8.564 6.559 1.00 93.38 88 PHE A O 1
ATOM 645 N N . GLY A 1 89 ? 5.084 10.343 5.627 1.00 92.69 89 GLY A N 1
ATOM 646 C CA . GLY A 1 89 ? 3.769 10.087 6.212 1.00 92.69 89 GLY A CA 1
ATOM 647 C C . GLY A 1 89 ? 3.225 8.713 5.827 1.00 92.69 89 GLY A C 1
ATOM 648 O O . GLY A 1 89 ? 2.748 7.972 6.683 1.00 92.69 89 GLY A O 1
ATOM 649 N N . VAL A 1 90 ? 3.373 8.327 4.559 1.00 91.75 90 VAL A N 1
ATOM 650 C CA . VAL A 1 90 ? 2.916 7.030 4.054 1.00 91.75 90 VAL A CA 1
ATOM 651 C C . VAL A 1 90 ? 3.638 5.856 4.717 1.00 91.75 90 VAL A C 1
ATOM 653 O O . VAL A 1 90 ? 2.992 4.848 4.983 1.00 91.75 90 VAL A O 1
ATOM 656 N N . PHE A 1 91 ? 4.933 5.954 5.017 1.00 92.12 91 PHE A N 1
ATOM 657 C CA . PHE A 1 91 ? 5.653 4.876 5.705 1.00 92.12 91 PHE A CA 1
ATOM 658 C C . PHE A 1 91 ? 5.512 4.949 7.222 1.00 92.12 91 PHE A C 1
ATOM 660 O O . PHE A 1 91 ? 5.146 3.967 7.866 1.00 92.12 91 PHE A O 1
ATOM 667 N N . PHE A 1 92 ? 5.799 6.111 7.799 1.00 94.06 92 PHE A N 1
ATOM 668 C CA . PHE A 1 92 ? 5.859 6.297 9.239 1.00 94.06 92 PHE A CA 1
ATOM 669 C C . PHE A 1 92 ? 4.477 6.187 9.881 1.00 94.06 92 PHE A C 1
ATOM 671 O O . PHE A 1 92 ? 4.314 5.418 10.825 1.00 94.06 92 PHE A O 1
ATOM 678 N N . ALA A 1 93 ? 3.464 6.896 9.366 1.00 93.50 93 ALA A N 1
ATOM 679 C CA . ALA A 1 93 ? 2.137 6.889 9.981 1.00 93.50 93 ALA A CA 1
ATOM 680 C C . ALA A 1 93 ? 1.455 5.522 9.838 1.00 93.50 93 ALA A C 1
ATOM 682 O O . ALA A 1 93 ? 0.932 4.997 10.818 1.00 93.50 93 ALA A O 1
ATOM 683 N N . ASN A 1 94 ? 1.521 4.902 8.655 1.00 93.31 94 ASN A N 1
ATOM 684 C CA . ASN A 1 94 ? 0.957 3.567 8.431 1.00 93.31 94 ASN A CA 1
ATOM 685 C C . ASN A 1 94 ? 1.710 2.475 9.198 1.00 93.31 94 ASN A C 1
ATOM 687 O O . ASN A 1 94 ? 1.080 1.577 9.756 1.00 93.31 94 ASN A O 1
ATOM 691 N N . GLY A 1 95 ? 3.043 2.554 9.265 1.00 93.19 95 GLY A N 1
ATOM 692 C CA . GLY A 1 95 ? 3.861 1.634 10.052 1.00 93.19 95 GLY A CA 1
ATOM 693 C C . GLY A 1 95 ? 3.548 1.740 11.543 1.00 93.19 95 GLY A C 1
ATOM 694 O O . GLY A 1 95 ? 3.300 0.730 12.198 1.00 93.19 95 GLY A O 1
ATOM 695 N N . MET A 1 96 ? 3.460 2.965 12.064 1.00 95.19 96 MET A N 1
ATOM 696 C CA . MET A 1 96 ? 3.071 3.220 13.451 1.00 95.19 96 MET A CA 1
ATOM 697 C C . MET A 1 96 ? 1.653 2.709 13.737 1.00 95.19 96 MET A C 1
ATOM 699 O O . MET A 1 96 ? 1.445 1.991 14.713 1.00 95.19 96 MET A O 1
ATOM 703 N N . LEU A 1 97 ? 0.687 3.009 12.863 1.00 94.69 97 LEU A N 1
ATOM 704 C CA . LEU A 1 97 ? -0.693 2.538 12.992 1.00 94.69 97 LEU A CA 1
ATOM 705 C C . LEU A 1 97 ? -0.771 1.005 12.967 1.00 94.69 97 LEU A C 1
ATOM 707 O O . LEU A 1 97 ? -1.454 0.414 13.798 1.00 94.69 97 LEU A O 1
ATOM 711 N N . THR A 1 98 ? -0.021 0.364 12.072 1.00 94.25 98 THR A N 1
ATOM 712 C CA . THR A 1 98 ? 0.116 -1.096 11.978 1.00 94.25 98 THR A CA 1
ATOM 713 C C . THR A 1 98 ? 0.639 -1.702 13.271 1.00 94.25 98 THR A C 1
ATOM 715 O O . THR A 1 98 ? 0.034 -2.646 13.783 1.00 94.25 98 THR A O 1
ATOM 718 N N . ILE A 1 99 ? 1.710 -1.145 13.842 1.00 92.06 99 ILE A N 1
ATOM 719 C CA . ILE A 1 99 ? 2.283 -1.615 15.110 1.00 92.06 99 ILE A CA 1
ATOM 720 C C . ILE A 1 99 ? 1.269 -1.453 16.247 1.00 92.06 99 ILE A C 1
ATOM 722 O O . ILE A 1 99 ? 0.985 -2.417 16.959 1.00 92.06 99 ILE A O 1
ATOM 726 N N . ILE A 1 100 ? 0.689 -0.257 16.394 1.00 93.31 100 ILE A N 1
ATOM 727 C CA . ILE A 1 100 ? -0.253 0.066 17.473 1.00 93.31 100 ILE A CA 1
ATOM 728 C C . ILE A 1 100 ? -1.485 -0.834 17.402 1.00 93.31 100 ILE A C 1
ATOM 730 O O . ILE A 1 100 ? -1.867 -1.436 18.404 1.00 93.31 100 ILE A O 1
ATOM 734 N N . MET A 1 101 ? -2.101 -0.952 16.227 1.00 93.75 101 MET A N 1
ATOM 735 C CA . MET A 1 101 ? -3.333 -1.717 16.058 1.00 93.75 101 MET A CA 1
ATOM 736 C C . MET A 1 101 ? -3.079 -3.219 16.146 1.00 93.75 101 MET A C 1
ATOM 738 O O . MET A 1 101 ? -3.855 -3.915 16.796 1.00 93.75 101 MET A O 1
ATOM 742 N N . SER A 1 102 ? -1.979 -3.730 15.588 1.00 92.50 102 SER A N 1
ATOM 743 C CA . SER A 1 102 ? -1.635 -5.149 15.743 1.00 92.50 102 SER A CA 1
ATOM 744 C C . SER A 1 102 ? -1.392 -5.514 17.207 1.00 92.50 102 SER A C 1
ATOM 746 O O . SER A 1 102 ? -1.849 -6.558 17.673 1.00 92.50 102 SER A O 1
ATOM 748 N N . TRP A 1 103 ? -0.738 -4.629 17.965 1.00 90.19 103 TRP A N 1
ATOM 749 C CA . TRP A 1 103 ? -0.538 -4.805 19.402 1.00 90.19 103 TRP A CA 1
ATOM 750 C C . TRP A 1 103 ? -1.849 -4.706 20.198 1.00 90.19 103 TRP A C 1
ATOM 752 O O . TRP A 1 103 ? -2.096 -5.525 21.086 1.00 90.19 103 TRP A O 1
ATOM 762 N N . ALA A 1 104 ? -2.718 -3.747 19.863 1.00 90.62 104 ALA A N 1
ATOM 763 C CA . ALA A 1 104 ? -3.993 -3.529 20.546 1.00 90.62 104 ALA A CA 1
ATOM 764 C C . ALA A 1 104 ? -5.008 -4.659 20.298 1.00 90.62 104 ALA A C 1
ATOM 766 O O . ALA A 1 104 ? -5.646 -5.126 21.246 1.00 90.62 104 ALA A O 1
ATOM 767 N N . TYR A 1 105 ? -5.133 -5.113 19.046 1.00 89.50 105 TYR A N 1
ATOM 768 C CA . TYR A 1 105 ? -6.099 -6.132 18.617 1.00 89.50 105 TYR A CA 1
ATOM 769 C C . TYR A 1 105 ? -5.559 -7.565 18.668 1.00 89.50 105 TYR A C 1
ATOM 771 O O . TYR A 1 105 ? -6.340 -8.505 18.557 1.00 89.50 105 TYR A O 1
ATOM 779 N N . ARG A 1 106 ? -4.252 -7.755 18.900 1.00 87.38 106 ARG A N 1
ATOM 780 C CA . ARG A 1 106 ? -3.583 -9.072 18.947 1.00 87.38 106 ARG A CA 1
ATOM 781 C C . ARG A 1 106 ? -3.733 -9.887 17.656 1.00 87.38 106 ARG A C 1
ATOM 783 O O . ARG A 1 106 ? -3.698 -11.113 17.674 1.00 87.38 106 ARG A O 1
ATOM 790 N N . THR A 1 107 ? -3.887 -9.201 16.534 1.00 89.00 107 THR A N 1
ATOM 791 C CA . THR A 1 107 ? -3.992 -9.791 15.197 1.00 89.00 107 THR A CA 1
ATOM 792 C C . THR A 1 107 ? -3.003 -9.086 14.277 1.00 89.00 107 THR A C 1
ATOM 794 O O . THR A 1 107 ? -2.841 -7.876 14.423 1.00 89.00 107 THR A O 1
ATOM 797 N N . PRO A 1 108 ? -2.348 -9.781 13.332 1.00 87.31 108 PRO A N 1
ATOM 798 C CA . PRO A 1 108 ? -1.446 -9.139 12.380 1.00 87.31 108 PRO A CA 1
ATOM 799 C C . PRO A 1 108 ? -2.260 -8.264 11.418 1.00 87.31 108 PRO A C 1
ATOM 801 O O . PRO A 1 108 ? -2.831 -8.754 10.446 1.00 87.31 108 PRO A O 1
ATOM 804 N N . LEU A 1 109 ? -2.353 -6.970 11.716 1.00 91.81 109 LEU A N 1
ATOM 805 C CA . LEU A 1 109 ? -3.080 -5.993 10.914 1.00 91.81 109 LEU A CA 1
ATOM 806 C C . LEU A 1 109 ? -2.083 -5.175 10.103 1.00 91.81 109 LEU A C 1
ATOM 808 O O . LEU A 1 109 ? -1.200 -4.545 10.671 1.00 91.81 109 LEU A O 1
ATOM 812 N N . ALA A 1 110 ? -2.244 -5.152 8.784 1.00 90.00 110 ALA A N 1
ATOM 813 C CA . ALA A 1 110 ? -1.404 -4.371 7.886 1.00 90.00 110 ALA A CA 1
ATOM 814 C C . ALA A 1 110 ? -2.186 -3.159 7.366 1.00 90.00 110 ALA A C 1
ATOM 816 O O . ALA A 1 110 ? -3.061 -3.299 6.512 1.00 90.00 110 ALA A O 1
ATOM 817 N N . PHE A 1 111 ? -1.872 -1.969 7.875 1.00 91.38 111 PHE A N 1
ATOM 818 C CA . PHE A 1 111 ? -2.424 -0.713 7.372 1.00 91.38 111 PHE A CA 1
ATOM 819 C C . PHE A 1 111 ? -1.468 -0.134 6.337 1.00 91.38 111 PHE A C 1
ATOM 821 O O . PHE A 1 111 ? -0.297 0.096 6.626 1.00 91.38 111 PHE A O 1
ATOM 828 N N . PHE A 1 112 ? -1.974 0.090 5.129 1.00 89.50 112 PHE A N 1
ATOM 829 C CA . PHE A 1 112 ? -1.225 0.623 3.997 1.00 89.50 112 PHE A CA 1
ATOM 830 C C . PHE A 1 112 ? -2.039 1.699 3.284 1.00 89.50 112 PHE A C 1
ATOM 832 O O . PHE A 1 112 ? -3.255 1.809 3.454 1.00 89.50 112 PHE A O 1
ATOM 839 N N . TRP A 1 113 ? -1.354 2.485 2.456 1.00 89.75 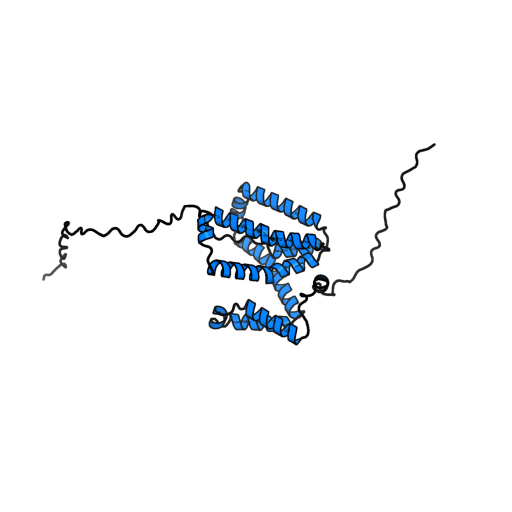113 TRP A N 1
ATOM 840 C CA . TRP A 1 113 ? -2.017 3.402 1.542 1.00 89.75 113 TRP A CA 1
ATOM 841 C C . TRP A 1 113 ? -2.739 2.635 0.435 1.00 89.75 113 TRP A C 1
ATOM 843 O O . TRP A 1 113 ? -2.399 1.501 0.092 1.00 89.75 113 TRP A O 1
ATOM 853 N N . THR A 1 114 ? -3.737 3.278 -0.157 1.00 86.94 114 THR A N 1
ATOM 854 C CA . THR A 1 114 ? -4.511 2.692 -1.244 1.00 86.94 114 THR A CA 1
ATOM 855 C C . THR A 1 114 ? -3.916 3.118 -2.583 1.00 86.94 114 THR A C 1
ATOM 857 O O . THR A 1 114 ? -3.850 4.302 -2.901 1.00 86.94 114 THR A O 1
ATOM 860 N N . ILE A 1 115 ? -3.513 2.149 -3.407 1.00 86.69 115 ILE A N 1
ATOM 861 C CA . ILE A 1 115 ? -3.062 2.391 -4.789 1.00 86.69 115 ILE A CA 1
ATOM 862 C C . ILE A 1 115 ? -4.083 3.231 -5.589 1.00 86.69 115 ILE A C 1
ATOM 864 O O . ILE A 1 115 ? -3.689 4.258 -6.144 1.00 86.69 115 ILE A O 1
ATOM 868 N N . PRO A 1 116 ? -5.388 2.877 -5.639 1.00 84.06 116 PRO A N 1
ATOM 869 C CA . PRO A 1 116 ? -6.376 3.705 -6.332 1.00 84.06 116 PRO A CA 1
ATOM 870 C C . PRO A 1 116 ? -6.539 5.102 -5.732 1.00 84.06 116 PRO A C 1
ATOM 872 O O . PRO A 1 116 ? -6.725 6.055 -6.482 1.00 84.06 116 PRO A O 1
ATOM 875 N N . GLY A 1 117 ? -6.412 5.249 -4.409 1.00 87.19 117 GLY A N 1
ATOM 876 C CA . GLY A 1 117 ? -6.437 6.560 -3.765 1.00 87.19 117 GLY A CA 1
ATOM 877 C C . GLY A 1 117 ? -5.267 7.427 -4.221 1.00 87.19 117 GLY A C 1
ATOM 878 O O . GLY A 1 117 ? -5.477 8.559 -4.636 1.00 87.19 117 GLY A O 1
ATOM 879 N N . THR A 1 118 ? -4.048 6.884 -4.246 1.00 89.88 118 THR A N 1
ATOM 880 C CA . THR A 1 118 ? -2.853 7.593 -4.734 1.00 89.88 118 THR A CA 1
ATOM 881 C C . THR A 1 118 ? -2.993 8.043 -6.188 1.00 89.88 118 THR A C 1
ATOM 883 O O . THR A 1 118 ? -2.598 9.159 -6.518 1.00 89.88 118 THR A O 1
ATOM 886 N N . VAL A 1 119 ? -3.577 7.217 -7.059 1.00 85.81 119 VAL A N 1
ATOM 887 C CA . VAL A 1 119 ? -3.829 7.611 -8.457 1.00 85.81 119 VAL A CA 1
ATOM 888 C C . VAL A 1 119 ? -4.823 8.771 -8.538 1.00 85.81 119 VAL A C 1
ATOM 890 O O . VAL A 1 119 ? -4.604 9.705 -9.308 1.00 85.81 119 VAL A O 1
ATOM 893 N N . ILE A 1 120 ? -5.884 8.750 -7.726 1.00 86.25 120 ILE A N 1
ATOM 894 C CA . ILE A 1 120 ? -6.841 9.862 -7.649 1.00 86.25 120 ILE A CA 1
ATOM 895 C C . ILE A 1 120 ? -6.136 11.144 -7.195 1.00 86.25 120 ILE A C 1
ATOM 897 O O . ILE A 1 120 ? -6.357 12.177 -7.817 1.00 86.25 120 ILE A O 1
ATOM 901 N N . VAL A 1 121 ? -5.238 11.076 -6.201 1.00 90.62 121 VAL A N 1
ATOM 902 C CA . VAL A 1 121 ? -4.418 12.231 -5.785 1.00 90.62 121 VAL A CA 1
ATOM 903 C C . VAL A 1 121 ? -3.661 12.816 -6.972 1.00 90.62 121 VAL A C 1
ATOM 905 O O . VAL A 1 121 ? -3.762 14.015 -7.206 1.00 90.62 121 VAL A O 1
ATOM 908 N N . GLY A 1 122 ? -2.946 11.987 -7.740 1.00 88.69 122 GLY A N 1
ATOM 909 C CA . GLY A 1 122 ? -2.202 12.447 -8.918 1.00 88.69 122 GLY A CA 1
ATOM 910 C C . GLY A 1 122 ? -3.091 13.196 -9.914 1.00 88.69 122 GLY A C 1
ATOM 911 O O . GLY A 1 122 ? -2.787 14.329 -10.278 1.00 88.69 122 GLY A O 1
ATOM 912 N N . ASN A 1 123 ? -4.246 12.618 -10.255 1.00 88.25 123 ASN A N 1
ATOM 913 C CA . ASN A 1 123 ? -5.209 13.245 -11.166 1.00 88.25 123 ASN A CA 1
ATOM 914 C C . ASN A 1 123 ? -5.784 14.561 -10.606 1.00 88.25 123 ASN A C 1
ATOM 916 O O . ASN A 1 123 ? -6.025 15.510 -11.356 1.00 88.25 123 ASN A O 1
ATOM 920 N N . SER A 1 124 ? -6.016 14.629 -9.292 1.00 91.12 124 SER A N 1
ATOM 921 C CA . SER A 1 124 ? -6.481 15.838 -8.610 1.00 91.12 124 SER A CA 1
ATOM 922 C C . SER A 1 124 ? -5.452 16.961 -8.664 1.00 91.12 124 SER A C 1
ATOM 924 O O . SER A 1 124 ? -5.830 18.110 -8.868 1.00 91.12 124 SER A O 1
ATOM 926 N N . LEU A 1 125 ? -4.157 16.650 -8.569 1.00 91.38 125 LEU A N 1
ATOM 927 C CA . LEU A 1 125 ? -3.088 17.654 -8.645 1.00 91.38 125 LEU A CA 1
ATOM 928 C C . LEU A 1 125 ? -2.961 18.323 -10.018 1.00 91.38 125 LEU A C 1
ATOM 930 O O . LEU A 1 125 ? -2.340 19.377 -10.114 1.00 91.38 125 LEU A O 1
ATOM 934 N N . GLY A 1 126 ? -3.583 17.766 -11.062 1.00 87.50 126 GLY A N 1
ATOM 935 C CA . GLY A 1 126 ? -3.674 18.419 -12.368 1.00 87.50 126 GLY A CA 1
ATOM 936 C C . GLY A 1 126 ? -4.613 19.632 -12.403 1.00 87.50 126 GLY A C 1
ATOM 937 O O . GLY A 1 126 ? -4.541 20.419 -13.343 1.00 87.50 126 GLY A O 1
ATOM 938 N N . HIS A 1 127 ? -5.503 19.789 -11.417 1.00 89.75 127 HIS A N 1
ATOM 939 C CA . HIS A 1 127 ? -6.499 20.871 -11.395 1.00 89.75 127 HIS A CA 1
ATOM 940 C C . HIS A 1 127 ? -6.785 21.468 -10.006 1.00 89.75 127 HIS A C 1
ATOM 942 O O . HIS A 1 127 ? -7.496 22.466 -9.919 1.00 89.75 127 HIS A O 1
ATOM 948 N N . LEU A 1 128 ? -6.245 20.893 -8.929 1.00 93.56 128 LEU A N 1
ATOM 949 C CA . LEU A 1 128 ? -6.345 21.390 -7.555 1.00 93.56 128 LEU A CA 1
ATOM 950 C C . LEU A 1 128 ? -4.955 21.650 -6.979 1.00 93.56 128 LEU A C 1
ATOM 952 O O . LEU A 1 128 ? -3.981 20.969 -7.305 1.00 93.56 128 LEU A O 1
ATOM 956 N N . ARG A 1 129 ? -4.865 22.602 -6.052 1.00 92.00 129 ARG A N 1
ATOM 957 C CA . ARG A 1 129 ? -3.633 22.874 -5.306 1.00 92.00 129 ARG A CA 1
ATOM 958 C C . ARG A 1 129 ? -3.391 21.780 -4.269 1.00 92.00 129 ARG A C 1
ATOM 960 O O . ARG A 1 129 ? -4.325 21.228 -3.691 1.00 92.00 129 ARG A O 1
ATOM 967 N N . TRP A 1 130 ? -2.120 21.532 -3.943 1.00 91.31 130 TRP A N 1
ATOM 968 C CA . TRP A 1 130 ? -1.727 20.560 -2.911 1.00 91.31 130 TRP A CA 1
ATOM 969 C C . TRP A 1 130 ? -2.447 20.776 -1.569 1.00 91.31 130 TRP A C 1
ATOM 971 O O . TRP A 1 130 ? -2.867 19.815 -0.930 1.00 91.31 130 TRP A O 1
ATOM 981 N N . SER A 1 131 ? -2.651 22.033 -1.160 1.00 93.50 131 SER A N 1
ATOM 982 C CA . SER A 1 131 ? -3.370 22.376 0.074 1.00 93.50 131 SER A CA 1
ATOM 983 C C . SER A 1 131 ? -4.847 21.970 0.055 1.00 93.50 131 SER A C 1
ATOM 985 O O . SER A 1 131 ? -5.361 21.521 1.076 1.00 93.50 131 SER A O 1
ATOM 987 N N . GLU A 1 132 ? -5.524 22.089 -1.089 1.00 94.75 132 GLU A N 1
ATOM 988 C CA . GLU A 1 132 ? -6.931 21.699 -1.258 1.00 94.75 132 GLU A CA 1
ATOM 989 C C . GLU A 1 132 ? -7.074 20.181 -1.192 1.00 94.75 132 GLU A C 1
ATOM 991 O O . GLU A 1 132 ? -7.947 19.668 -0.492 1.00 94.75 132 GLU A O 1
ATOM 996 N N . VAL A 1 133 ? -6.158 19.460 -1.843 1.00 93.75 133 VAL A N 1
ATOM 997 C CA . VAL A 1 133 ? -6.103 17.996 -1.787 1.00 93.75 133 VAL A CA 1
ATOM 998 C C . VAL A 1 133 ? -5.845 17.512 -0.357 1.00 93.75 133 VAL A C 1
ATOM 1000 O O . VAL A 1 133 ? -6.562 16.640 0.134 1.00 93.75 133 VAL A O 1
ATOM 1003 N N . LEU A 1 134 ? -4.879 18.107 0.351 1.00 92.69 134 LEU A N 1
ATOM 1004 C CA . LEU A 1 134 ? -4.622 17.795 1.759 1.00 92.69 134 LEU A CA 1
ATOM 1005 C C . LEU A 1 134 ? -5.836 18.084 2.649 1.00 92.69 134 LEU A C 1
ATOM 1007 O O . LEU A 1 134 ? -6.195 17.250 3.480 1.00 92.69 134 LEU A O 1
ATOM 1011 N N . GLY A 1 135 ? -6.486 19.236 2.465 1.00 94.56 135 GLY A N 1
ATOM 1012 C CA . GLY A 1 135 ? -7.691 19.607 3.204 1.00 94.56 135 GLY A CA 1
ATOM 1013 C C . GLY A 1 135 ? -8.822 18.603 2.992 1.00 94.56 135 GLY A C 1
ATOM 1014 O O . GLY A 1 135 ? -9.411 18.127 3.962 1.00 94.56 135 GLY A O 1
ATOM 1015 N N . ALA A 1 136 ? -9.062 18.199 1.742 1.00 94.81 136 ALA A N 1
ATOM 1016 C CA . ALA A 1 136 ? -10.048 17.175 1.410 1.00 94.81 136 ALA A CA 1
ATOM 1017 C C . ALA A 1 136 ? -9.736 15.835 2.096 1.00 94.81 136 ALA A C 1
ATOM 1019 O O . ALA A 1 136 ? -10.645 15.197 2.627 1.00 94.81 136 ALA A O 1
ATOM 1020 N N . TYR A 1 137 ? -8.463 15.428 2.156 1.00 91.31 137 TYR A N 1
ATOM 1021 C CA . TYR A 1 137 ? -8.041 14.212 2.858 1.00 91.31 137 TYR A CA 1
ATOM 1022 C C . TYR A 1 137 ? -8.271 14.282 4.365 1.00 91.31 137 TYR A C 1
ATOM 1024 O O . TYR A 1 137 ? -8.786 13.328 4.944 1.00 91.31 137 TYR A O 1
ATOM 1032 N N . VAL A 1 138 ? -7.918 15.399 5.005 1.00 94.19 138 VAL A N 1
ATOM 1033 C CA . VAL A 1 138 ? -8.120 15.583 6.449 1.00 94.19 138 VAL A CA 1
ATOM 1034 C C . VAL A 1 138 ? -9.609 15.580 6.781 1.00 94.19 138 VAL A C 1
ATOM 1036 O O . VAL A 1 138 ? -10.028 14.836 7.665 1.00 94.19 138 VAL A O 1
ATOM 1039 N N . VAL A 1 139 ? -10.420 16.340 6.040 1.00 97.44 139 VAL A N 1
ATOM 1040 C CA . VAL A 1 139 ? -11.878 16.380 6.232 1.00 97.44 139 VAL A CA 1
ATOM 1041 C C . VAL A 1 139 ? -12.484 14.994 6.024 1.00 97.44 139 VAL A C 1
ATOM 1043 O O . VAL A 1 139 ? -13.227 14.517 6.878 1.00 97.44 139 VAL A O 1
ATOM 1046 N N . THR A 1 140 ? -12.117 14.302 4.944 1.00 95.44 140 THR A N 1
ATOM 1047 C CA . THR A 1 140 ? -12.600 12.941 4.670 1.00 95.44 140 THR A CA 1
ATOM 1048 C C . THR A 1 140 ? -12.169 11.964 5.763 1.00 95.44 140 THR A C 1
ATOM 1050 O O . THR A 1 140 ? -12.974 11.153 6.208 1.00 95.44 140 THR A O 1
ATOM 1053 N N . GLY A 1 141 ? -10.931 12.057 6.251 1.00 93.69 141 GLY A N 1
ATOM 1054 C CA . GLY A 1 141 ? -10.424 11.225 7.341 1.00 93.69 141 GLY A CA 1
ATOM 1055 C C . GLY A 1 141 ? -11.180 11.444 8.651 1.00 93.69 141 GLY A C 1
ATOM 1056 O O . GLY A 1 141 ? -11.558 10.475 9.308 1.00 93.69 141 GLY A O 1
ATOM 1057 N N . VAL A 1 142 ? -11.470 12.700 9.000 1.00 97.06 142 VAL A N 1
ATOM 1058 C CA . VAL A 1 142 ? -12.301 13.041 10.165 1.00 97.06 142 VAL A CA 1
ATOM 1059 C C . VAL A 1 142 ? -13.713 12.486 9.997 1.00 97.06 142 VAL A C 1
ATOM 1061 O O . VAL A 1 142 ? -14.224 11.850 10.915 1.00 97.06 142 VAL A O 1
ATOM 1064 N N . LEU A 1 143 ? -14.331 12.648 8.826 1.00 97.00 143 LEU A N 1
ATOM 1065 C CA . LEU A 1 143 ? -15.662 12.101 8.552 1.00 97.00 143 LEU A CA 1
ATOM 1066 C C . LEU A 1 143 ? -15.684 10.573 8.670 1.00 97.00 143 LEU A C 1
ATOM 1068 O O . LEU A 1 143 ? -16.557 10.029 9.343 1.00 97.00 143 LEU A O 1
ATOM 1072 N N . ILE A 1 144 ? -14.705 9.877 8.086 1.00 94.19 144 ILE A N 1
ATOM 1073 C CA . ILE A 1 144 ? -14.574 8.417 8.198 1.00 94.19 144 ILE A CA 1
ATOM 1074 C C . ILE A 1 144 ? -14.409 8.003 9.663 1.00 94.19 144 ILE A C 1
ATOM 1076 O O . ILE A 1 144 ? -15.050 7.047 10.097 1.00 94.19 144 ILE A O 1
ATOM 1080 N N . LEU A 1 145 ? -13.601 8.726 10.442 1.00 94.75 145 LEU A N 1
ATOM 1081 C CA . LEU A 1 145 ? -13.421 8.453 11.867 1.00 94.75 145 LEU A CA 1
ATOM 1082 C C . LEU A 1 145 ? -14.736 8.615 12.639 1.00 94.75 145 LEU A C 1
ATOM 1084 O O . LEU A 1 145 ? -15.096 7.732 13.412 1.00 94.75 145 LEU A O 1
ATOM 1088 N N . LEU A 1 146 ? -15.486 9.692 12.402 1.00 96.56 146 LEU A N 1
ATOM 1089 C CA . LEU A 1 146 ? -16.786 9.928 13.040 1.00 96.56 146 LEU A CA 1
ATOM 1090 C C . LEU A 1 146 ? -17.816 8.851 12.657 1.00 96.56 146 LEU A C 1
ATOM 1092 O O . LEU A 1 146 ? -18.543 8.339 13.511 1.00 96.56 146 LEU A O 1
ATOM 1096 N N . VAL A 1 147 ? -17.852 8.444 11.387 1.00 95.94 147 VAL A N 1
ATOM 1097 C CA . VAL A 1 147 ? -18.722 7.360 10.895 1.00 95.94 147 VAL A CA 1
ATOM 1098 C C . VAL A 1 147 ? -18.316 6.001 11.485 1.00 95.94 147 VAL A C 1
ATOM 1100 O O . VAL A 1 147 ? -19.177 5.179 11.805 1.00 95.94 147 VAL A O 1
ATOM 1103 N N . GLY A 1 148 ? -17.018 5.767 11.681 1.00 93.50 148 GLY A N 1
ATOM 1104 C CA . GLY A 1 148 ? -16.494 4.577 12.347 1.00 93.50 148 GLY A CA 1
ATOM 1105 C C . GLY A 1 148 ? -16.853 4.529 13.833 1.00 93.50 148 GLY A C 1
ATOM 1106 O O . GLY A 1 148 ? -17.385 3.524 14.303 1.00 93.50 148 GLY A O 1
ATOM 1107 N N . LEU A 1 149 ? -16.625 5.625 14.563 1.00 94.50 149 LEU A N 1
ATOM 1108 C CA . LEU A 1 149 ? -16.898 5.729 16.002 1.00 94.50 149 LEU A CA 1
ATOM 1109 C C . LEU A 1 149 ? -18.395 5.706 16.333 1.00 94.50 149 LEU A C 1
ATOM 1111 O O . LEU A 1 149 ? -18.780 5.173 17.369 1.00 94.50 149 LEU A O 1
ATOM 1115 N N . SER A 1 150 ? -19.250 6.226 15.452 1.00 95.75 150 SER A N 1
ATOM 1116 C CA . SER A 1 150 ? -20.711 6.168 15.623 1.00 95.75 150 SER A CA 1
ATOM 1117 C C . SER A 1 150 ? -21.306 4.768 15.413 1.00 95.75 150 SER A C 1
ATOM 1119 O O . SER A 1 150 ? -22.498 4.567 15.638 1.00 95.75 150 SER A O 1
ATOM 1121 N N . GLY A 1 151 ? -20.515 3.794 14.946 1.00 92.81 151 GLY A N 1
ATOM 1122 C CA . GLY A 1 151 ? -20.998 2.459 14.579 1.00 92.81 151 GLY A CA 1
ATOM 1123 C C . GLY A 1 151 ? -21.843 2.436 13.299 1.00 92.81 151 GLY A C 1
ATOM 1124 O O . GLY A 1 151 ? -22.295 1.368 12.880 1.00 92.81 151 GLY A O 1
ATOM 1125 N N . LEU A 1 152 ? -22.025 3.588 12.642 1.00 93.94 152 LEU A N 1
ATOM 1126 C CA . LEU A 1 152 ? -22.766 3.700 11.390 1.00 93.94 152 LEU A CA 1
ATOM 1127 C C . LEU A 1 152 ? -22.096 2.887 10.280 1.00 93.94 152 LEU A C 1
ATOM 1129 O O . LEU A 1 152 ? -22.792 2.217 9.525 1.00 93.94 152 LEU A O 1
ATOM 1133 N N . ALA A 1 153 ? -20.760 2.866 10.236 1.00 89.88 153 ALA A N 1
ATOM 1134 C CA . ALA A 1 153 ? -20.011 2.038 9.290 1.00 89.88 153 ALA A CA 1
ATOM 1135 C C . ALA A 1 153 ? -20.436 0.560 9.339 1.00 89.88 153 ALA A C 1
ATOM 1137 O O . ALA A 1 153 ? -20.646 -0.052 8.296 1.00 89.88 153 ALA A O 1
ATOM 1138 N N . ARG A 1 154 ? -20.611 -0.004 10.544 1.00 90.31 154 ARG A N 1
ATOM 1139 C CA . ARG A 1 154 ? -21.061 -1.393 10.719 1.00 90.31 154 ARG A CA 1
ATOM 1140 C C . ARG A 1 154 ? -22.469 -1.590 10.159 1.00 90.31 154 ARG A C 1
ATOM 1142 O O . ARG A 1 154 ? -22.667 -2.497 9.366 1.00 90.31 154 ARG A O 1
ATOM 1149 N N . ARG A 1 155 ? -23.408 -0.699 10.497 1.00 90.38 155 ARG A N 1
ATOM 1150 C CA . ARG A 1 155 ? -24.786 -0.756 9.975 1.00 90.38 155 ARG A CA 1
ATOM 1151 C C . ARG A 1 155 ? -24.836 -0.664 8.452 1.00 90.38 155 ARG A C 1
ATOM 1153 O O . ARG A 1 155 ? -25.582 -1.403 7.827 1.00 90.38 155 ARG A O 1
ATOM 1160 N N . LEU A 1 156 ? -24.036 0.221 7.859 1.00 88.62 156 LEU A N 1
ATOM 1161 C CA . LEU A 1 156 ? -23.953 0.359 6.406 1.00 88.62 156 LEU A CA 1
ATOM 1162 C C . LEU A 1 156 ? -23.372 -0.899 5.752 1.00 88.62 156 LEU A C 1
ATOM 1164 O O . LEU A 1 156 ? -23.890 -1.338 4.732 1.00 88.62 156 LEU A O 1
ATOM 1168 N N . MET A 1 157 ? -22.339 -1.506 6.342 1.00 87.62 157 MET A N 1
ATOM 1169 C CA . MET A 1 157 ? -21.789 -2.771 5.842 1.00 87.62 157 MET A CA 1
ATOM 1170 C C . MET A 1 157 ? -22.796 -3.921 5.928 1.00 87.62 157 MET A C 1
ATOM 1172 O O . MET A 1 157 ? -22.829 -4.742 5.019 1.00 87.62 157 MET A O 1
ATOM 1176 N N . ASP A 1 158 ? -23.649 -3.949 6.955 1.00 90.31 158 ASP A N 1
ATOM 1177 C CA . ASP A 1 158 ? -24.726 -4.941 7.067 1.00 90.31 158 ASP A CA 1
ATOM 1178 C C . ASP A 1 158 ? -25.821 -4.738 5.995 1.00 90.31 158 ASP A C 1
ATOM 1180 O O . ASP A 1 158 ? -26.559 -5.669 5.676 1.00 90.31 158 ASP A O 1
ATOM 1184 N N . TRP A 1 159 ? -25.939 -3.530 5.426 1.00 93.50 159 TRP A N 1
ATOM 1185 C CA . TRP A 1 159 ? -26.928 -3.192 4.394 1.00 93.50 159 TRP A CA 1
ATOM 1186 C C . TRP A 1 159 ? -26.423 -3.388 2.969 1.00 93.50 159 TRP A C 1
ATOM 1188 O O . TRP A 1 159 ? -27.232 -3.619 2.073 1.00 93.50 159 TRP A O 1
ATOM 1198 N N . ILE A 1 160 ? -25.117 -3.257 2.735 1.00 91.44 160 ILE A N 1
ATOM 1199 C CA . ILE A 1 160 ? -24.525 -3.367 1.400 1.00 91.44 160 ILE A CA 1
ATOM 1200 C C . ILE A 1 160 ? -24.260 -4.851 1.111 1.00 91.44 160 ILE A C 1
ATOM 1202 O O . ILE A 1 160 ? -23.360 -5.441 1.714 1.00 91.44 160 ILE A O 1
ATOM 1206 N N . PRO A 1 161 ? -24.981 -5.476 0.162 1.00 91.81 161 PRO A N 1
ATOM 1207 C CA . PRO A 1 161 ? -24.733 -6.861 -0.200 1.00 91.81 161 PRO A CA 1
ATOM 1208 C C . PRO A 1 161 ? -23.298 -7.040 -0.701 1.00 91.81 161 PRO A C 1
ATOM 1210 O O . PRO A 1 161 ? -22.798 -6.226 -1.481 1.00 91.81 161 PRO A O 1
ATOM 1213 N N . MET A 1 162 ? -22.667 -8.158 -0.332 1.00 92.81 162 MET A N 1
ATOM 1214 C CA . MET A 1 162 ? -21.307 -8.500 -0.767 1.00 92.81 162 MET A CA 1
ATOM 1215 C C . MET A 1 162 ? -21.074 -8.335 -2.286 1.00 92.81 162 MET A C 1
ATOM 1217 O O . MET A 1 162 ? -20.020 -7.810 -2.655 1.00 92.81 162 MET A O 1
ATOM 1221 N N . PRO A 1 163 ? -22.027 -8.677 -3.186 1.00 94.94 163 PRO A N 1
ATOM 1222 C CA . PRO A 1 163 ? -21.873 -8.418 -4.619 1.00 94.94 163 PRO A CA 1
ATOM 1223 C C . PRO A 1 163 ? -21.632 -6.947 -4.979 1.00 94.94 163 PRO A C 1
ATOM 1225 O O . PRO A 1 163 ? -20.847 -6.677 -5.883 1.00 94.94 163 PRO A O 1
ATOM 1228 N N . ILE A 1 164 ? -22.245 -5.992 -4.270 1.00 93.50 164 ILE A N 1
ATOM 1229 C CA . ILE A 1 164 ? -22.039 -4.555 -4.515 1.00 93.50 164 ILE A CA 1
ATOM 1230 C C . ILE A 1 164 ? -20.626 -4.155 -4.098 1.00 93.50 164 ILE A C 1
ATOM 1232 O O . ILE A 1 164 ? -19.925 -3.501 -4.864 1.00 93.50 164 ILE A O 1
ATOM 1236 N N . THR A 1 165 ? -20.166 -4.607 -2.930 1.00 90.19 165 THR A N 1
ATOM 1237 C CA . THR A 1 165 ? -18.790 -4.368 -2.473 1.00 90.19 165 THR A CA 1
ATOM 1238 C C . THR A 1 165 ? -17.774 -4.922 -3.472 1.00 90.19 165 THR A C 1
ATOM 1240 O O . THR A 1 165 ? -16.829 -4.230 -3.849 1.00 90.19 165 THR A O 1
ATOM 1243 N N . MET A 1 166 ? -17.990 -6.145 -3.965 1.00 92.50 166 MET A N 1
ATOM 1244 C CA . MET A 1 166 ? -17.139 -6.741 -4.998 1.00 92.50 166 MET A CA 1
ATOM 1245 C C . MET A 1 166 ? -17.216 -5.969 -6.321 1.00 92.50 166 MET A C 1
ATOM 1247 O O . MET A 1 166 ? -16.184 -5.774 -6.955 1.00 92.50 166 MET A O 1
ATOM 1251 N N . ALA A 1 167 ? -18.392 -5.472 -6.717 1.00 92.56 167 ALA A N 1
ATOM 1252 C CA . ALA A 1 167 ? -18.554 -4.640 -7.909 1.00 92.56 167 ALA A CA 1
ATOM 1253 C C . ALA A 1 167 ? -17.827 -3.290 -7.783 1.00 92.56 167 ALA A C 1
ATOM 1255 O O . ALA A 1 167 ? -17.205 -2.846 -8.744 1.00 92.56 167 ALA A O 1
ATOM 1256 N N . MET A 1 168 ? -17.831 -2.659 -6.603 1.00 90.31 168 MET A N 1
ATOM 1257 C CA . MET A 1 168 ? -17.064 -1.433 -6.345 1.00 90.31 168 MET A CA 1
ATOM 1258 C C . MET A 1 168 ? -15.561 -1.679 -6.492 1.00 90.31 168 MET A C 1
ATOM 1260 O O . MET A 1 168 ? -14.868 -0.912 -7.159 1.00 90.31 168 MET A O 1
ATOM 1264 N N . VAL A 1 169 ? -15.063 -2.777 -5.920 1.00 86.69 169 VAL A N 1
ATOM 1265 C CA . VAL A 1 169 ? -13.665 -3.203 -6.064 1.00 86.69 169 VAL A CA 1
ATOM 1266 C C . VAL A 1 169 ? -13.341 -3.484 -7.537 1.00 86.69 169 VAL A C 1
ATOM 1268 O O . VAL A 1 169 ? -12.362 -2.960 -8.072 1.00 86.69 169 VAL A O 1
ATOM 1271 N N . ALA A 1 170 ? -14.203 -4.235 -8.224 1.00 89.06 170 ALA A N 1
ATOM 1272 C CA . ALA A 1 170 ? -14.076 -4.534 -9.643 1.00 89.06 170 ALA A CA 1
ATOM 1273 C C . ALA A 1 170 ? -14.167 -3.288 -10.529 1.00 89.06 170 ALA A C 1
ATOM 1275 O O . ALA A 1 170 ? -13.562 -3.290 -11.584 1.00 89.06 170 ALA A O 1
ATOM 1276 N N . GLY A 1 171 ? -14.857 -2.216 -10.137 1.00 87.81 171 GLY A N 1
ATOM 1277 C CA . GLY A 1 171 ? -14.915 -0.967 -10.907 1.00 87.81 171 GLY A CA 1
ATOM 1278 C C . GLY A 1 171 ? -13.600 -0.182 -10.899 1.00 87.81 171 GLY A C 1
ATOM 1279 O O . GLY A 1 171 ? -13.302 0.559 -11.835 1.00 87.81 171 GLY A O 1
ATOM 1280 N N . VAL A 1 172 ? -12.777 -0.369 -9.866 1.00 82.62 172 VAL A N 1
ATOM 1281 C CA . VAL A 1 172 ? -11.501 0.340 -9.705 1.00 82.62 172 VAL A CA 1
ATOM 1282 C C . VAL A 1 172 ? -10.374 -0.309 -10.519 1.00 82.62 172 VAL A C 1
ATOM 1284 O O . VAL A 1 172 ? -9.509 0.393 -11.044 1.00 82.62 172 VAL A O 1
ATOM 1287 N N . PHE A 1 173 ? -10.384 -1.635 -10.667 1.00 82.38 173 PHE A N 1
ATOM 1288 C CA . PHE A 1 173 ? -9.307 -2.390 -11.319 1.00 82.38 173 PHE A CA 1
ATOM 1289 C C . PHE A 1 173 ? -9.184 -2.262 -12.855 1.00 82.38 173 PHE A C 1
ATOM 1291 O O . PHE A 1 173 ? -8.049 -2.295 -13.330 1.00 82.38 173 PHE A O 1
ATOM 1298 N N . PRO A 1 174 ? -10.250 -2.076 -13.660 1.00 86.50 174 PRO A N 1
ATOM 1299 C CA . PRO A 1 174 ? -10.166 -1.983 -15.115 1.00 86.50 174 PRO A CA 1
ATOM 1300 C C . PRO A 1 174 ? -9.222 -0.888 -15.590 1.00 86.50 174 PRO A C 1
ATOM 1302 O O . PRO A 1 174 ? -8.448 -1.113 -16.513 1.00 86.50 174 PRO A O 1
ATOM 1305 N N . ARG A 1 175 ? -9.208 0.270 -14.917 1.00 78.31 175 ARG A N 1
ATOM 1306 C CA . ARG A 1 175 ? -8.269 1.355 -15.243 1.00 78.31 175 ARG A CA 1
ATOM 1307 C C . ARG A 1 175 ? -6.812 0.927 -15.061 1.00 78.31 175 ARG A C 1
ATOM 1309 O O . ARG A 1 175 ? -5.977 1.256 -15.894 1.00 78.31 175 ARG A O 1
ATOM 1316 N N . PHE A 1 176 ? -6.519 0.159 -14.011 1.00 77.38 176 PHE A N 1
ATOM 1317 C CA . PHE A 1 176 ? -5.185 -0.406 -13.797 1.00 77.38 176 PHE A CA 1
ATOM 1318 C C . PHE A 1 176 ? -4.842 -1.478 -14.833 1.00 77.38 176 PHE A C 1
ATOM 1320 O O . PHE A 1 176 ? -3.733 -1.478 -15.358 1.00 77.38 176 PHE A O 1
ATOM 1327 N N . GLY A 1 177 ? -5.790 -2.363 -15.150 1.00 82.00 177 GLY A N 1
ATOM 1328 C CA . GLY A 1 177 ? -5.602 -3.411 -16.153 1.00 82.00 177 GLY A CA 1
ATOM 1329 C C . GLY A 1 177 ? -5.326 -2.847 -17.547 1.00 82.00 177 GLY A C 1
ATOM 1330 O O . GLY A 1 177 ? -4.374 -3.266 -18.198 1.00 82.00 177 GLY A O 1
ATOM 1331 N N . LEU A 1 178 ? -6.104 -1.852 -17.980 1.00 86.06 178 LEU A N 1
ATOM 1332 C CA . LEU A 1 178 ? -5.909 -1.178 -19.267 1.00 86.06 178 LEU A CA 1
ATOM 1333 C C . LEU A 1 178 ? -4.588 -0.399 -19.301 1.00 86.06 178 LEU A C 1
ATOM 1335 O O . LEU A 1 178 ? -3.817 -0.551 -20.244 1.00 86.06 178 LEU A O 1
ATOM 1339 N N . GLY A 1 179 ? -4.263 0.335 -18.230 1.00 81.88 179 GLY A N 1
ATOM 1340 C CA . GLY A 1 179 ? -2.988 1.047 -18.130 1.00 81.88 179 GLY A CA 1
ATOM 1341 C C . GLY A 1 179 ? -1.764 0.124 -18.183 1.00 81.88 179 GLY A C 1
ATOM 1342 O O . GLY A 1 179 ? -0.722 0.516 -18.705 1.00 81.88 179 GLY A O 1
ATOM 1343 N N . LEU A 1 180 ? -1.880 -1.119 -17.696 1.00 80.94 180 LEU A N 1
ATOM 1344 C CA . LEU A 1 180 ? -0.825 -2.126 -17.839 1.00 80.94 180 LEU A CA 1
ATOM 1345 C C . LEU A 1 180 ? -0.608 -2.512 -19.307 1.00 80.94 180 LEU A C 1
ATOM 1347 O O . LEU A 1 180 ? 0.538 -2.607 -19.742 1.00 80.94 180 LEU A O 1
ATOM 1351 N N . VAL A 1 181 ? -1.686 -2.720 -20.068 1.00 87.25 181 VAL A N 1
ATOM 1352 C CA . VAL A 1 181 ? -1.603 -3.042 -21.502 1.00 87.25 181 VAL A CA 1
ATOM 1353 C C . VAL A 1 181 ? -0.928 -1.899 -22.257 1.00 87.25 181 VAL A C 1
ATOM 1355 O O . VAL A 1 181 ? 0.031 -2.138 -22.992 1.00 87.25 181 VAL A O 1
ATOM 1358 N N . ASP A 1 182 ? -1.346 -0.659 -22.006 1.00 85.75 182 ASP A N 1
ATOM 1359 C CA . ASP A 1 182 ? -0.742 0.528 -22.618 1.00 85.75 182 ASP A CA 1
ATOM 1360 C C . ASP A 1 182 ? 0.749 0.656 -22.269 1.00 85.75 182 ASP A C 1
ATOM 1362 O O . ASP A 1 182 ? 1.578 0.931 -23.140 1.00 85.75 182 ASP A O 1
ATOM 1366 N N . ALA A 1 183 ? 1.125 0.389 -21.014 1.00 82.31 183 ALA A N 1
ATOM 1367 C CA . ALA A 1 183 ? 2.518 0.410 -20.573 1.00 82.31 183 ALA A CA 1
ATOM 1368 C C . ALA A 1 183 ? 3.375 -0.662 -21.269 1.00 82.31 183 ALA A C 1
ATOM 1370 O O . ALA A 1 183 ? 4.530 -0.395 -21.625 1.00 82.31 183 ALA A O 1
ATOM 1371 N N . VAL A 1 184 ? 2.819 -1.859 -21.499 1.00 86.38 184 VAL A N 1
ATOM 1372 C CA . VAL A 1 184 ? 3.496 -2.921 -22.255 1.00 86.38 184 VAL A CA 1
ATOM 1373 C C . VAL A 1 184 ? 3.749 -2.468 -23.686 1.00 86.38 184 VAL A C 1
ATOM 1375 O O . VAL A 1 184 ? 4.871 -2.616 -24.159 1.00 86.38 184 VAL A O 1
ATOM 1378 N N . TRP A 1 185 ? 2.775 -1.859 -24.362 1.00 87.75 185 TRP A N 1
ATOM 1379 C CA . TRP A 1 185 ? 2.967 -1.367 -25.730 1.00 87.75 185 TRP A CA 1
ATOM 1380 C C . TRP A 1 185 ? 3.949 -0.198 -25.810 1.00 87.75 185 TRP A C 1
ATOM 1382 O O . TRP A 1 185 ? 4.819 -0.183 -26.681 1.00 87.75 185 TRP A O 1
ATOM 1392 N N . ALA A 1 186 ? 3.886 0.737 -24.861 1.00 85.94 186 ALA A N 1
ATOM 1393 C CA . ALA A 1 186 ? 4.787 1.885 -24.804 1.00 85.94 186 ALA A CA 1
ATOM 1394 C C . ALA A 1 186 ? 6.263 1.489 -24.614 1.00 85.94 186 ALA A C 1
ATOM 1396 O O . ALA A 1 186 ? 7.166 2.227 -25.009 1.00 85.94 186 ALA A O 1
ATOM 1397 N N . SER A 1 187 ? 6.536 0.341 -23.985 1.00 86.19 187 SER A N 1
ATOM 1398 C CA . SER A 1 187 ? 7.893 -0.144 -23.706 1.00 86.19 187 SER A CA 1
ATOM 1399 C C . SER A 1 187 ? 8.035 -1.652 -23.918 1.00 86.19 187 SER A C 1
ATOM 1401 O O . SER A 1 187 ? 8.654 -2.341 -23.106 1.00 86.19 187 SER A O 1
ATOM 1403 N N . ALA A 1 188 ? 7.524 -2.165 -25.042 1.00 88.94 188 ALA A N 1
ATOM 1404 C CA . ALA A 1 188 ? 7.446 -3.606 -25.321 1.00 88.94 188 ALA A CA 1
ATOM 1405 C C . ALA A 1 188 ? 8.795 -4.317 -25.186 1.00 88.94 188 ALA A C 1
ATOM 1407 O O . ALA A 1 188 ? 8.887 -5.399 -24.613 1.00 88.94 188 ALA A O 1
ATOM 1408 N N . ALA A 1 189 ? 9.867 -3.659 -25.629 1.00 88.81 189 ALA A N 1
ATOM 1409 C CA . ALA A 1 189 ? 11.209 -4.219 -25.582 1.00 88.81 189 ALA A CA 1
ATOM 1410 C C . ALA A 1 189 ? 11.747 -4.467 -24.160 1.00 88.81 189 ALA A C 1
ATOM 1412 O O . ALA A 1 189 ? 12.737 -5.174 -24.030 1.00 88.81 189 ALA A O 1
ATOM 1413 N N . VAL A 1 190 ? 11.141 -3.877 -23.124 1.00 88.75 190 VAL A N 1
ATOM 1414 C CA . VAL A 1 190 ? 11.490 -4.080 -21.705 1.00 88.75 190 VAL A CA 1
ATOM 1415 C C . VAL A 1 190 ? 10.373 -4.839 -20.993 1.00 88.75 190 VAL A C 1
ATOM 1417 O O . VAL A 1 190 ? 10.632 -5.833 -20.321 1.00 88.75 190 VAL A O 1
ATOM 1420 N N . ALA A 1 191 ? 9.125 -4.413 -21.186 1.00 89.69 191 ALA A N 1
ATOM 1421 C CA . ALA A 1 191 ? 7.966 -4.967 -20.502 1.00 89.69 191 ALA A CA 1
ATOM 1422 C C . ALA A 1 191 ? 7.694 -6.432 -20.880 1.00 89.69 191 ALA A C 1
ATOM 1424 O O . ALA A 1 191 ? 7.365 -7.233 -20.008 1.00 89.69 191 ALA A O 1
ATOM 1425 N N . LEU A 1 192 ? 7.877 -6.808 -22.151 1.00 92.00 192 LEU A N 1
ATOM 1426 C CA . LEU A 1 192 ? 7.607 -8.170 -22.612 1.00 92.00 192 LEU A CA 1
ATOM 1427 C C . LEU A 1 192 ? 8.616 -9.191 -22.046 1.00 92.00 192 LEU A C 1
ATOM 1429 O O . LEU A 1 192 ? 8.163 -10.187 -21.482 1.00 92.00 192 LEU A O 1
ATOM 1433 N N . PRO A 1 193 ? 9.948 -8.956 -22.076 1.00 92.81 193 PRO A N 1
ATOM 1434 C CA . PRO A 1 193 ? 10.904 -9.817 -21.373 1.00 92.81 193 PRO A CA 1
ATOM 1435 C C . PRO A 1 193 ? 10.613 -9.971 -19.877 1.00 92.81 193 PRO A C 1
ATOM 1437 O O . PRO A 1 193 ? 10.691 -11.079 -19.348 1.00 92.81 193 PRO A O 1
ATOM 1440 N N . MET A 1 194 ? 10.238 -8.881 -19.196 1.00 93.06 194 MET A N 1
ATOM 1441 C CA . MET A 1 194 ? 9.866 -8.919 -17.778 1.00 93.06 194 MET A CA 1
ATOM 1442 C C . MET A 1 194 ? 8.625 -9.790 -17.541 1.00 93.06 194 MET A C 1
ATOM 1444 O O . MET A 1 194 ? 8.626 -10.619 -16.632 1.00 93.06 194 MET A O 1
ATOM 1448 N N . ALA A 1 195 ? 7.588 -9.635 -18.370 1.00 91.44 195 ALA A N 1
ATOM 1449 C CA . ALA A 1 195 ? 6.361 -10.423 -18.288 1.00 91.44 195 ALA A CA 1
ATOM 1450 C C . ALA A 1 195 ? 6.615 -11.911 -18.569 1.00 91.44 195 ALA A C 1
ATOM 1452 O O . ALA A 1 195 ? 6.133 -12.764 -17.830 1.00 91.44 195 ALA A O 1
ATOM 1453 N N . ILE A 1 196 ? 7.424 -12.233 -19.582 1.00 93.25 196 ILE A N 1
ATOM 1454 C CA . ILE A 1 196 ? 7.814 -13.616 -19.889 1.00 93.25 196 ILE A CA 1
ATOM 1455 C C . ILE A 1 196 ? 8.569 -14.225 -18.707 1.00 93.25 196 ILE A C 1
ATOM 1457 O O . ILE A 1 196 ? 8.228 -15.319 -18.271 1.00 93.25 196 ILE A O 1
ATOM 1461 N N . ALA A 1 197 ? 9.548 -13.515 -18.141 1.00 92.75 197 ALA A N 1
ATOM 1462 C CA . ALA A 1 197 ? 10.297 -13.993 -16.983 1.00 92.75 197 ALA A CA 1
ATOM 1463 C C . ALA A 1 197 ? 9.385 -14.247 -15.775 1.00 92.75 197 ALA A C 1
ATOM 1465 O O . ALA A 1 197 ? 9.482 -15.298 -15.141 1.00 92.75 197 ALA A O 1
ATOM 1466 N N . PHE A 1 198 ? 8.458 -13.325 -15.498 1.00 92.50 198 PHE A N 1
ATOM 1467 C CA . PHE A 1 198 ? 7.446 -13.492 -14.459 1.00 92.50 198 PHE A CA 1
ATOM 1468 C C . PHE A 1 198 ? 6.605 -14.756 -14.686 1.00 92.50 198 PHE A C 1
ATOM 1470 O O . PHE A 1 198 ? 6.466 -15.577 -13.781 1.00 92.50 198 PHE A O 1
ATOM 1477 N N . LEU A 1 199 ? 6.068 -14.936 -15.895 1.00 94.12 199 LEU A N 1
ATOM 1478 C CA . LEU A 1 199 ? 5.202 -16.067 -16.231 1.00 94.12 199 LEU A CA 1
ATOM 1479 C C . LEU A 1 199 ? 5.958 -17.397 -16.194 1.00 94.12 199 LEU A C 1
ATOM 1481 O O . LEU A 1 199 ? 5.452 -18.356 -15.624 1.00 94.12 199 LEU A O 1
ATOM 1485 N N . VAL A 1 200 ? 7.177 -17.457 -16.733 1.00 93.56 200 VAL A N 1
ATOM 1486 C CA . VAL A 1 200 ? 8.007 -18.673 -16.739 1.00 93.56 200 VAL A CA 1
ATOM 1487 C C . VAL A 1 200 ? 8.384 -19.081 -15.316 1.00 93.56 200 VAL A C 1
ATOM 1489 O O . VAL A 1 200 ? 8.241 -20.247 -14.953 1.00 93.56 200 VAL A O 1
ATOM 1492 N N . VAL A 1 201 ? 8.817 -18.133 -14.479 1.00 91.50 201 VAL A N 1
ATOM 1493 C CA . VAL A 1 201 ? 9.163 -18.425 -13.080 1.00 91.50 201 VAL A CA 1
ATOM 1494 C C . VAL A 1 201 ? 7.931 -18.804 -12.265 1.00 91.50 201 VAL A C 1
ATOM 1496 O O . VAL A 1 201 ? 7.993 -19.751 -11.484 1.00 91.50 201 VAL A O 1
ATOM 1499 N N . GLY A 1 202 ? 6.807 -18.114 -12.472 1.00 90.12 202 GLY A N 1
ATOM 1500 C CA . GLY A 1 202 ? 5.544 -18.396 -11.791 1.00 90.12 202 GLY A CA 1
ATOM 1501 C C . GLY A 1 202 ? 4.906 -19.725 -12.198 1.00 90.12 202 GLY A C 1
ATOM 1502 O O . GLY A 1 202 ? 4.352 -20.417 -11.347 1.00 90.12 202 GLY A O 1
ATOM 1503 N N . ALA A 1 203 ? 5.016 -20.114 -13.470 1.00 91.75 203 ALA A N 1
ATOM 1504 C CA . ALA A 1 203 ? 4.446 -21.354 -13.992 1.00 91.75 203 ALA A CA 1
ATOM 1505 C C . ALA A 1 203 ? 5.218 -22.607 -13.555 1.00 91.75 203 ALA A C 1
ATOM 1507 O O . ALA A 1 203 ? 4.663 -23.703 -13.602 1.00 91.75 203 ALA A O 1
ATOM 1508 N N . VAL A 1 204 ? 6.478 -22.472 -13.123 1.00 93.56 204 VAL A N 1
ATOM 1509 C CA . VAL A 1 204 ? 7.312 -23.589 -12.657 1.00 93.56 204 VAL A CA 1
ATOM 1510 C C . VAL A 1 204 ? 7.314 -23.626 -11.121 1.00 93.56 204 VAL A C 1
ATOM 1512 O O . VAL A 1 204 ? 8.061 -22.875 -10.490 1.00 93.56 204 VAL A O 1
ATOM 1515 N N . PRO A 1 205 ? 6.578 -24.552 -10.466 1.00 86.56 205 PRO A N 1
ATOM 1516 C CA . PRO A 1 205 ? 6.413 -24.547 -9.007 1.00 86.56 205 PRO A CA 1
ATOM 1517 C C . PRO A 1 205 ? 7.715 -24.734 -8.222 1.00 86.56 205 PRO A C 1
ATOM 1519 O O . PRO A 1 205 ? 7.803 -24.342 -7.060 1.00 86.56 205 PRO A O 1
ATOM 1522 N N . ARG A 1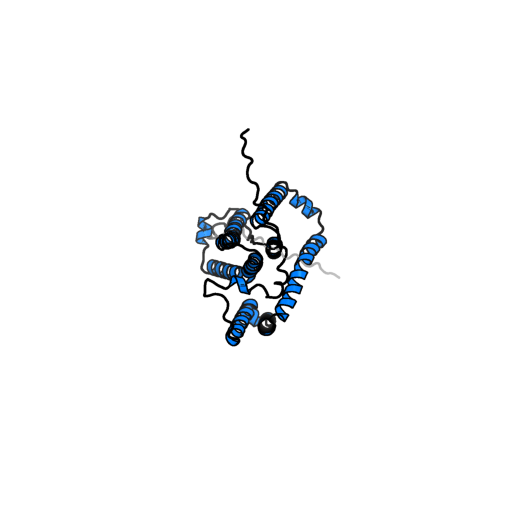 206 ? 8.729 -25.362 -8.835 1.00 87.88 206 ARG A N 1
ATOM 1523 C CA . ARG A 1 206 ? 10.067 -25.498 -8.240 1.00 87.88 206 ARG A CA 1
ATOM 1524 C C . ARG A 1 206 ? 10.804 -24.162 -8.200 1.00 87.88 206 ARG A C 1
ATOM 1526 O O . ARG A 1 206 ? 11.469 -23.880 -7.213 1.00 87.88 206 ARG A O 1
ATOM 1533 N N . LEU A 1 207 ? 10.662 -23.349 -9.247 1.00 82.62 207 LEU A N 1
ATOM 1534 C CA . LEU A 1 207 ? 11.346 -22.067 -9.365 1.00 82.62 207 LEU A CA 1
ATOM 1535 C C . LEU A 1 207 ? 10.634 -20.993 -8.537 1.00 82.62 207 LEU A C 1
ATOM 1537 O O . LEU A 1 207 ? 11.298 -20.295 -7.781 1.00 82.62 207 LEU A O 1
ATOM 1541 N N . ALA A 1 208 ? 9.297 -20.958 -8.562 1.00 82.56 208 ALA A N 1
ATOM 1542 C CA . ALA A 1 208 ? 8.487 -20.052 -7.742 1.00 82.56 208 ALA A CA 1
ATOM 1543 C C . ALA A 1 208 ? 8.702 -20.223 -6.223 1.00 82.56 208 ALA A C 1
ATOM 1545 O O . ALA A 1 208 ? 8.514 -19.275 -5.465 1.00 82.56 208 ALA A O 1
ATOM 1546 N N . ARG A 1 209 ? 9.115 -21.417 -5.767 1.00 81.12 209 ARG A N 1
ATOM 1547 C CA . ARG A 1 209 ? 9.484 -21.669 -4.360 1.00 81.12 209 ARG A CA 1
ATOM 1548 C C . ARG A 1 209 ? 10.824 -21.059 -3.954 1.00 81.12 209 ARG A C 1
ATOM 1550 O O . ARG A 1 209 ? 11.025 -20.813 -2.771 1.00 81.12 209 ARG A O 1
ATOM 1557 N N . VAL A 1 210 ? 11.741 -20.877 -4.902 1.00 83.00 210 VAL A N 1
ATOM 1558 C CA . VAL A 1 210 ? 13.109 -20.398 -4.644 1.00 83.00 210 VAL A CA 1
ATOM 1559 C C . VAL A 1 210 ? 13.229 -18.912 -4.960 1.00 83.00 210 VAL A C 1
ATOM 1561 O O . VAL A 1 210 ? 13.853 -18.167 -4.211 1.00 83.00 210 VAL A O 1
ATOM 1564 N N . VAL A 1 211 ? 12.615 -18.473 -6.057 1.00 80.00 211 VAL A N 1
ATOM 1565 C CA . VAL A 1 211 ? 12.676 -17.098 -6.542 1.00 80.00 211 VAL A CA 1
ATOM 1566 C C . VAL A 1 211 ? 11.254 -16.576 -6.737 1.00 80.00 211 VAL A C 1
ATOM 1568 O O . VAL A 1 211 ? 10.530 -17.086 -7.594 1.00 80.00 211 VAL A O 1
ATOM 1571 N N . PRO A 1 212 ? 10.847 -15.531 -5.996 1.00 82.31 212 PRO A N 1
ATOM 1572 C CA . PRO A 1 212 ? 9.627 -14.798 -6.290 1.00 82.31 212 PRO A CA 1
ATOM 1573 C C . PRO A 1 212 ? 9.611 -14.339 -7.762 1.00 82.31 212 PRO A C 1
ATOM 1575 O O . PRO A 1 212 ? 10.546 -13.649 -8.183 1.00 82.31 212 PRO A O 1
ATOM 1578 N N . PRO A 1 213 ? 8.563 -14.648 -8.550 1.00 85.69 213 PRO A N 1
ATOM 1579 C CA . PRO A 1 213 ? 8.488 -14.283 -9.970 1.00 85.69 213 PRO A CA 1
ATOM 1580 C C . PRO A 1 213 ? 8.720 -12.790 -10.248 1.00 85.69 213 PRO A C 1
ATOM 1582 O O . PRO A 1 213 ? 9.308 -12.419 -11.262 1.00 85.69 213 PRO A O 1
ATOM 1585 N N . ILE A 1 214 ? 8.314 -11.929 -9.310 1.00 83.69 214 ILE A N 1
ATOM 1586 C CA . ILE A 1 214 ? 8.525 -10.479 -9.375 1.00 83.69 214 ILE A CA 1
ATOM 1587 C C . ILE A 1 214 ? 10.018 -10.098 -9.377 1.00 83.69 214 ILE A C 1
ATOM 1589 O O . ILE A 1 214 ? 10.414 -9.187 -10.100 1.00 83.69 214 ILE A O 1
ATOM 1593 N N . LEU A 1 215 ? 10.864 -10.814 -8.623 1.00 83.69 215 LEU A N 1
ATOM 1594 C CA . LEU A 1 215 ? 12.307 -10.562 -8.581 1.00 83.69 215 LEU A CA 1
ATOM 1595 C C . LEU A 1 215 ? 12.968 -10.993 -9.888 1.00 83.69 215 LEU A C 1
ATOM 1597 O O . LEU A 1 215 ? 13.808 -10.267 -10.411 1.00 83.69 215 LEU A O 1
ATOM 1601 N N . ALA A 1 216 ? 12.548 -12.129 -10.450 1.00 86.75 216 ALA A N 1
ATOM 1602 C CA . ALA A 1 216 ? 13.023 -12.573 -11.757 1.00 86.75 216 ALA A CA 1
ATOM 1603 C C . ALA A 1 216 ? 12.681 -11.548 -12.851 1.00 86.75 216 ALA A C 1
ATOM 1605 O O . ALA A 1 216 ? 13.553 -11.155 -13.627 1.00 86.75 216 ALA A O 1
ATOM 1606 N N . ALA A 1 217 ? 11.443 -11.045 -12.859 1.00 89.94 217 ALA A N 1
ATOM 1607 C CA . ALA A 1 217 ? 11.023 -9.978 -13.761 1.00 89.94 217 ALA A CA 1
ATOM 1608 C C . ALA A 1 217 ? 11.869 -8.709 -13.585 1.00 89.94 217 ALA A C 1
ATOM 1610 O O . ALA A 1 217 ? 12.324 -8.132 -14.569 1.00 89.94 217 ALA A O 1
ATOM 1611 N N . MET A 1 218 ? 12.136 -8.298 -12.342 1.00 86.69 218 MET A N 1
ATOM 1612 C CA . MET A 1 218 ? 12.962 -7.127 -12.044 1.00 86.69 218 MET A CA 1
ATOM 1613 C C . MET A 1 218 ? 14.395 -7.279 -12.572 1.00 86.69 218 MET A C 1
ATOM 1615 O O . MET A 1 218 ? 14.896 -6.372 -13.234 1.00 86.69 218 MET A O 1
ATOM 1619 N N . VAL A 1 219 ? 15.041 -8.425 -12.331 1.00 89.56 219 VAL A N 1
ATOM 1620 C CA . VAL A 1 219 ? 16.410 -8.706 -12.802 1.00 89.56 219 VAL A CA 1
ATOM 1621 C C . VAL A 1 219 ? 16.483 -8.672 -14.327 1.00 89.56 219 VAL A C 1
ATOM 1623 O O . VAL A 1 219 ? 17.378 -8.036 -14.882 1.00 89.56 219 VAL A O 1
ATOM 1626 N N . VAL A 1 220 ? 15.517 -9.289 -15.013 1.00 92.75 220 VAL A N 1
ATOM 1627 C CA . VAL A 1 220 ? 15.445 -9.252 -16.480 1.00 92.75 220 VAL A CA 1
ATOM 1628 C C . VAL A 1 220 ? 15.225 -7.827 -16.985 1.00 92.75 220 VAL A C 1
ATOM 1630 O O . VAL A 1 220 ? 15.909 -7.399 -17.912 1.00 92.75 220 VAL A O 1
ATOM 1633 N N . GLY A 1 221 ? 14.338 -7.059 -16.350 1.00 89.31 221 GLY A N 1
ATOM 1634 C CA . GLY A 1 221 ? 14.106 -5.655 -16.695 1.00 89.31 221 GLY A CA 1
ATOM 1635 C C . GLY A 1 221 ? 15.374 -4.808 -16.594 1.00 89.31 221 GLY A C 1
ATOM 1636 O O . GLY A 1 221 ? 15.701 -4.075 -17.528 1.00 89.31 221 GLY A O 1
ATOM 1637 N N . ILE A 1 222 ? 16.124 -4.960 -15.499 1.00 88.44 222 ILE A N 1
ATOM 1638 C CA . ILE A 1 222 ? 17.411 -4.290 -15.273 1.00 88.44 222 ILE A CA 1
ATOM 1639 C C . ILE A 1 222 ? 18.420 -4.690 -16.357 1.00 88.44 222 ILE A C 1
ATOM 1641 O O . ILE A 1 222 ? 19.003 -3.815 -17.000 1.00 88.44 222 ILE A O 1
ATOM 1645 N N . ALA A 1 223 ? 18.584 -5.989 -16.621 1.00 91.81 223 ALA A N 1
ATOM 1646 C CA . ALA A 1 223 ? 19.514 -6.494 -17.631 1.00 91.81 223 ALA A CA 1
ATOM 1647 C C . ALA A 1 223 ? 19.216 -5.933 -19.032 1.00 91.81 223 ALA A C 1
ATOM 1649 O O . ALA A 1 223 ? 20.122 -5.485 -19.735 1.00 91.81 223 ALA A O 1
ATOM 1650 N N . VAL A 1 224 ? 17.939 -5.885 -19.417 1.00 90.75 224 VAL A N 1
ATOM 1651 C CA . VAL A 1 224 ? 17.508 -5.330 -20.706 1.00 90.75 224 VAL A CA 1
ATOM 1652 C C . VAL A 1 224 ? 17.751 -3.819 -20.785 1.00 90.75 224 VAL A C 1
ATOM 1654 O O . VAL A 1 224 ? 18.164 -3.322 -21.835 1.00 90.75 224 VAL A O 1
ATOM 1657 N N . LEU A 1 225 ? 17.527 -3.074 -19.697 1.00 88.75 225 LEU A N 1
ATOM 1658 C CA . LEU A 1 225 ? 17.811 -1.634 -19.641 1.00 88.75 225 LEU A CA 1
ATOM 1659 C C . LEU A 1 225 ? 19.304 -1.348 -19.835 1.00 88.75 225 LEU A C 1
ATOM 1661 O O . LEU A 1 225 ? 19.665 -0.503 -20.659 1.00 88.75 225 LEU A O 1
ATOM 1665 N N . HIS A 1 226 ? 20.157 -2.105 -19.138 1.00 88.31 226 HIS A N 1
ATOM 1666 C CA . HIS A 1 226 ? 21.609 -2.020 -19.278 1.00 88.31 226 HIS A CA 1
ATOM 1667 C C . HIS A 1 226 ? 22.064 -2.356 -20.700 1.00 88.31 226 HIS A C 1
ATOM 1669 O O . HIS A 1 226 ? 22.822 -1.585 -21.285 1.00 88.31 226 HIS A O 1
ATOM 1675 N N . ALA A 1 227 ? 21.550 -3.437 -21.293 1.00 88.19 227 ALA A N 1
ATOM 1676 C CA . ALA A 1 227 ? 21.871 -3.823 -22.669 1.00 88.19 227 ALA A CA 1
ATOM 1677 C C . ALA A 1 227 ? 21.448 -2.765 -23.706 1.00 88.19 227 ALA A C 1
ATOM 1679 O O . ALA A 1 227 ? 22.079 -2.627 -24.750 1.00 88.19 227 ALA A O 1
ATOM 1680 N N . LYS A 1 228 ? 20.400 -1.983 -23.420 1.00 83.44 228 LYS A N 1
ATOM 1681 C CA . LYS A 1 228 ? 19.928 -0.878 -24.272 1.00 83.44 228 LYS A CA 1
ATOM 1682 C C . LYS A 1 228 ? 20.632 0.460 -24.010 1.00 83.44 228 LYS A C 1
ATOM 1684 O O . LYS A 1 228 ? 20.211 1.467 -24.576 1.00 83.44 228 LYS A O 1
ATOM 1689 N N . GLY A 1 229 ? 21.644 0.504 -23.139 1.00 76.25 229 GLY A N 1
ATOM 1690 C CA . GLY A 1 229 ? 22.343 1.741 -22.766 1.00 76.25 229 GLY A CA 1
ATOM 1691 C C . GLY A 1 229 ? 21.460 2.754 -22.026 1.00 76.25 229 GLY A C 1
ATOM 1692 O O . GLY A 1 229 ? 21.805 3.929 -21.921 1.00 76.25 229 GLY A O 1
ATOM 1693 N N . ARG A 1 230 ? 20.295 2.327 -21.522 1.00 66.50 230 ARG A N 1
ATOM 1694 C CA . ARG A 1 230 ? 19.392 3.163 -20.730 1.00 66.50 230 ARG A CA 1
ATOM 1695 C C . ARG A 1 230 ? 19.711 2.937 -19.260 1.00 66.50 230 ARG A C 1
ATOM 1697 O O . ARG A 1 230 ? 19.278 1.953 -18.668 1.00 66.50 230 ARG A O 1
ATOM 1704 N N . HIS A 1 231 ? 20.476 3.847 -18.667 1.00 56.03 231 HIS A N 1
ATOM 1705 C CA . HIS A 1 231 ? 20.724 3.805 -17.231 1.00 56.03 231 HIS A CA 1
ATOM 1706 C C . HIS A 1 231 ? 19.444 4.172 -16.465 1.00 56.03 231 HIS A C 1
ATOM 1708 O O . HIS A 1 231 ? 18.777 5.143 -16.841 1.00 56.03 231 HIS A O 1
ATOM 1714 N N . PRO A 1 232 ? 19.077 3.421 -15.410 1.00 53.06 232 PRO A N 1
ATOM 1715 C CA . PRO A 1 232 ? 17.961 3.798 -14.556 1.00 53.06 232 PRO A CA 1
ATOM 1716 C C . PRO A 1 232 ? 18.188 5.224 -14.025 1.00 53.06 232 PRO A C 1
ATOM 1718 O O . PRO A 1 232 ? 19.307 5.557 -13.617 1.00 53.06 232 PRO A O 1
ATOM 1721 N N . PRO A 1 233 ? 17.166 6.097 -14.049 1.00 46.31 233 PRO A N 1
ATOM 1722 C CA . PRO A 1 233 ? 17.300 7.458 -13.553 1.00 46.31 233 PRO A CA 1
ATOM 1723 C C . PRO A 1 233 ? 17.421 7.412 -12.025 1.00 46.31 233 PRO A C 1
ATOM 1725 O O . PRO A 1 233 ? 16.417 7.430 -11.324 1.00 46.31 233 PRO A O 1
ATOM 1728 N N . GLY A 1 234 ? 18.642 7.305 -11.493 1.00 41.38 234 GLY A N 1
ATOM 1729 C CA . GLY A 1 234 ? 18.794 7.174 -10.043 1.00 41.38 234 GLY A CA 1
ATOM 1730 C C . GLY A 1 234 ? 20.187 6.863 -9.511 1.00 41.38 234 GLY A C 1
ATOM 1731 O O . GLY A 1 234 ? 20.335 5.899 -8.779 1.00 41.38 234 GLY A O 1
ATOM 1732 N N . LEU A 1 235 ? 21.177 7.700 -9.833 1.00 41.47 235 LEU A N 1
ATOM 1733 C CA . LEU A 1 235 ? 22.327 8.009 -8.951 1.00 41.47 235 LEU A CA 1
ATOM 1734 C C . LEU A 1 235 ? 22.747 9.495 -9.038 1.00 41.47 235 LEU A C 1
ATOM 1736 O O . LEU A 1 235 ? 23.635 9.939 -8.320 1.00 41.47 235 LEU A O 1
ATOM 1740 N N . GLY A 1 236 ? 22.073 10.295 -9.877 1.00 35.03 236 GLY A N 1
ATOM 1741 C CA . GLY A 1 236 ? 22.214 11.749 -9.936 1.00 35.03 236 GLY A CA 1
ATOM 1742 C C . GLY A 1 236 ? 20.965 12.432 -9.383 1.00 35.03 236 GLY A C 1
ATOM 1743 O O . GLY A 1 236 ? 19.939 12.498 -10.061 1.00 35.03 236 GLY A O 1
ATOM 1744 N N . MET A 1 237 ? 21.058 12.956 -8.161 1.00 41.38 237 MET A N 1
ATOM 1745 C CA . MET A 1 237 ? 20.018 13.688 -7.417 1.00 41.38 237 MET A CA 1
ATOM 1746 C C . MET A 1 237 ? 19.602 15.040 -8.053 1.00 41.38 237 MET A C 1
ATOM 1748 O O . MET A 1 237 ? 19.463 16.028 -7.344 1.00 41.38 237 MET A O 1
ATOM 1752 N N . ARG A 1 238 ? 19.429 15.160 -9.381 1.00 41.28 238 ARG A N 1
ATOM 1753 C CA . ARG A 1 238 ? 19.010 16.444 -9.998 1.00 41.28 238 ARG A CA 1
ATOM 1754 C C . ARG A 1 238 ? 18.075 16.391 -11.215 1.00 41.28 238 ARG A C 1
ATOM 1756 O O . ARG A 1 238 ? 17.570 17.442 -11.584 1.00 41.28 238 ARG A O 1
ATOM 1763 N N . GLY A 1 239 ? 17.791 15.236 -11.834 1.00 38.28 239 GLY A N 1
ATOM 1764 C CA . GLY A 1 239 ? 17.082 15.234 -13.137 1.00 38.28 239 GLY A CA 1
ATOM 1765 C C . GLY A 1 239 ? 15.941 14.232 -13.354 1.00 38.28 239 GLY A C 1
ATOM 1766 O O . GLY A 1 239 ? 15.281 14.299 -14.388 1.00 38.28 239 GLY A O 1
ATOM 1767 N N . GLY A 1 240 ? 15.701 13.295 -12.430 1.00 39.25 240 GLY A N 1
ATOM 1768 C CA . GLY A 1 240 ? 14.888 12.098 -12.709 1.00 39.25 240 GLY A CA 1
ATOM 1769 C C . GLY A 1 240 ? 13.370 12.301 -12.783 1.00 39.25 240 GLY A C 1
ATOM 1770 O O . GLY A 1 240 ? 12.699 11.592 -13.527 1.00 39.25 240 GLY A O 1
ATOM 1771 N N . VAL A 1 241 ? 12.817 13.282 -12.065 1.00 42.41 241 VAL A N 1
ATOM 1772 C CA . VAL A 1 241 ? 11.352 13.418 -11.919 1.00 42.41 241 VAL A CA 1
ATOM 1773 C C . VAL A 1 241 ? 10.685 13.911 -13.211 1.00 42.41 241 VAL A C 1
ATOM 1775 O O . VAL A 1 241 ? 9.578 13.506 -13.545 1.00 42.41 241 VAL A O 1
ATOM 1778 N N . ARG A 1 242 ? 11.392 14.709 -14.018 1.00 39.69 242 ARG A N 1
ATOM 1779 C CA . ARG A 1 242 ? 10.818 15.392 -15.189 1.00 39.69 242 ARG A CA 1
ATOM 1780 C C . ARG A 1 242 ? 10.656 14.508 -16.436 1.00 39.69 242 ARG A C 1
ATOM 1782 O O . ARG A 1 242 ? 10.073 14.951 -17.417 1.00 39.69 242 ARG A O 1
ATOM 1789 N N . ARG A 1 243 ? 11.190 13.278 -16.430 1.00 42.53 243 ARG A N 1
ATOM 1790 C CA . ARG A 1 243 ? 11.206 12.366 -17.597 1.00 42.53 243 ARG A CA 1
ATOM 1791 C C . ARG A 1 243 ? 10.277 11.156 -17.488 1.00 42.53 243 ARG A C 1
ATOM 1793 O O . ARG A 1 243 ? 10.202 10.387 -18.440 1.00 42.53 243 ARG A O 1
ATOM 1800 N N . LEU A 1 244 ? 9.586 10.989 -16.360 1.00 40.75 244 LEU A N 1
ATOM 1801 C CA . LEU A 1 244 ? 8.600 9.918 -16.163 1.00 40.75 244 LEU A CA 1
ATOM 1802 C C . LEU A 1 244 ? 7.210 10.269 -16.719 1.00 40.75 244 LEU A C 1
ATOM 1804 O O . LEU A 1 244 ? 6.355 9.395 -16.814 1.00 40.75 244 LEU A O 1
ATOM 1808 N N . VAL A 1 245 ? 6.999 11.520 -17.139 1.00 39.78 245 VAL A N 1
ATOM 1809 C CA . VAL A 1 245 ? 5.793 11.948 -17.855 1.00 39.78 245 VAL A CA 1
ATOM 1810 C C . VAL A 1 245 ? 6.023 11.738 -19.359 1.00 39.78 245 VAL A C 1
ATOM 1812 O O . VAL A 1 245 ? 6.971 12.313 -19.904 1.00 39.78 245 VAL A O 1
ATOM 1815 N N . PRO A 1 246 ? 5.213 10.918 -20.057 1.00 31.91 246 PRO A N 1
ATOM 1816 C CA . PRO A 1 246 ? 5.339 10.755 -21.500 1.00 31.91 246 PRO A CA 1
ATOM 1817 C C . PRO A 1 246 ? 5.129 12.107 -22.193 1.00 31.91 246 PRO A C 1
ATOM 1819 O O . PRO A 1 246 ? 4.196 12.845 -21.882 1.00 31.91 246 PRO A O 1
ATOM 1822 N N . ALA A 1 247 ? 5.998 12.429 -23.153 1.00 39.88 247 ALA A N 1
ATOM 1823 C CA . ALA A 1 247 ? 6.032 13.693 -23.897 1.00 39.88 247 ALA A CA 1
ATOM 1824 C C . ALA A 1 247 ? 4.847 13.888 -24.880 1.00 39.88 247 ALA A C 1
ATOM 1826 O O . ALA A 1 247 ? 5.007 14.504 -25.928 1.00 39.88 247 ALA A O 1
ATOM 1827 N N . GLY A 1 248 ? 3.665 13.351 -24.561 1.00 36.53 248 GLY A N 1
ATOM 1828 C CA . GLY A 1 248 ? 2.483 13.318 -25.427 1.00 36.53 248 GLY A CA 1
ATOM 1829 C C . GLY A 1 248 ? 1.330 14.244 -25.028 1.00 36.53 248 GLY A C 1
ATOM 1830 O O . GLY A 1 248 ? 0.327 14.264 -25.726 1.00 36.53 248 GLY A O 1
ATOM 1831 N N . LEU A 1 249 ? 1.437 15.021 -23.943 1.00 38.53 249 LEU A N 1
ATOM 1832 C CA . LEU A 1 249 ? 0.365 15.933 -23.490 1.00 38.53 249 LEU A CA 1
ATOM 1833 C C . LEU A 1 249 ? 0.853 17.375 -23.256 1.00 38.53 249 LEU A C 1
ATOM 1835 O O . LEU A 1 249 ? 0.300 18.119 -22.457 1.00 38.53 249 LEU A O 1
ATOM 1839 N N . GLY A 1 250 ? 1.896 17.792 -23.980 1.00 35.91 250 GLY A N 1
ATOM 1840 C CA . GLY A 1 250 ? 2.439 19.158 -23.960 1.00 35.91 250 GLY A CA 1
ATOM 1841 C C . GLY A 1 250 ? 1.816 20.105 -24.991 1.00 35.91 250 GLY A C 1
ATOM 1842 O O . GLY A 1 250 ? 2.497 21.009 -25.469 1.00 35.91 250 GLY A O 1
ATOM 1843 N N . GLY A 1 251 ? 0.563 19.882 -25.390 1.00 40.34 251 GLY A N 1
ATOM 1844 C CA . GLY A 1 251 ? -0.104 20.641 -26.446 1.00 40.34 251 GLY A CA 1
ATOM 1845 C C . GLY A 1 251 ? -1.266 21.474 -25.922 1.00 40.34 251 GLY A C 1
ATOM 1846 O O . GLY A 1 251 ? -2.395 21.002 -25.986 1.00 40.34 251 GLY A O 1
ATOM 1847 N N . ARG A 1 252 ? -0.968 22.685 -25.422 1.00 37.34 252 ARG A N 1
ATOM 1848 C CA . ARG A 1 252 ? -1.782 23.927 -25.468 1.00 37.34 252 ARG A CA 1
ATOM 1849 C C . ARG A 1 252 ? -1.233 24.958 -24.472 1.00 37.34 252 ARG A C 1
ATOM 1851 O O . ARG A 1 252 ? -1.755 25.144 -23.381 1.00 37.34 252 ARG A O 1
ATOM 1858 N N . ARG A 1 253 ? -0.145 25.629 -24.867 1.00 46.06 253 ARG A N 1
ATOM 1859 C CA . ARG A 1 253 ? 0.206 26.953 -24.331 1.00 46.06 253 ARG A CA 1
ATOM 1860 C C . ARG A 1 253 ? -0.624 27.987 -25.084 1.00 46.06 253 ARG A C 1
ATOM 1862 O O . ARG A 1 253 ? -0.622 27.954 -26.311 1.00 46.06 253 ARG A O 1
ATOM 1869 N N . GLY A 1 254 ? -1.279 28.882 -24.355 1.00 40.25 254 GLY A N 1
ATOM 1870 C CA . GLY A 1 254 ? -1.957 30.046 -24.923 1.00 40.25 254 GLY A CA 1
ATOM 1871 C C . GLY A 1 254 ? -3.368 30.228 -24.384 1.00 40.25 254 GLY A C 1
ATOM 1872 O O . GLY A 1 254 ? -4.326 29.984 -25.105 1.00 40.25 254 GLY A O 1
ATOM 1873 N N . LEU A 1 255 ? -3.481 30.659 -23.129 1.00 38.47 255 LEU A N 1
ATOM 1874 C CA . LEU A 1 255 ? -4.581 31.516 -22.695 1.00 38.47 255 LEU A CA 1
ATOM 1875 C C . LEU A 1 255 ? -3.968 32.589 -21.797 1.00 38.47 255 LEU A C 1
ATOM 1877 O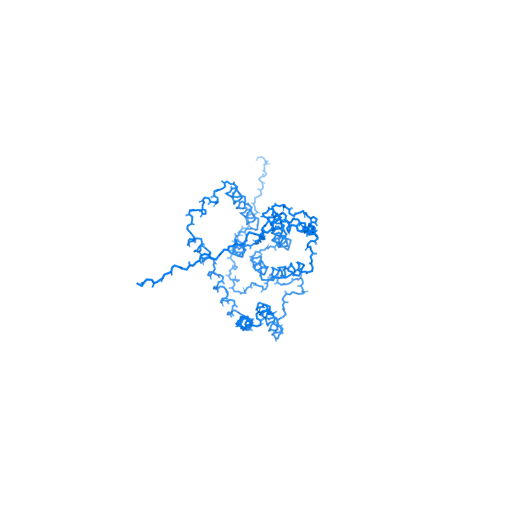 O . LEU A 1 255 ? -3.605 32.323 -20.652 1.00 38.47 255 LEU A O 1
ATOM 1881 N N . ASP A 1 256 ? -3.785 33.767 -22.387 1.00 40.75 256 ASP A N 1
ATOM 1882 C CA . ASP A 1 256 ? -3.422 35.001 -21.704 1.00 40.75 256 ASP A CA 1
ATOM 1883 C C . ASP A 1 256 ? -4.475 35.312 -20.635 1.00 40.75 256 ASP A C 1
ATOM 1885 O O . ASP A 1 256 ? -5.640 35.576 -20.938 1.00 40.75 256 ASP A O 1
ATOM 1889 N N . VAL A 1 257 ? -4.064 35.260 -19.371 1.00 47.53 257 VAL A N 1
ATOM 1890 C CA . VAL A 1 257 ? -4.825 35.814 -18.250 1.00 47.53 257 VAL A CA 1
ATOM 1891 C C . VAL A 1 257 ? -4.299 37.237 -18.045 1.00 47.53 257 VAL A C 1
ATOM 1893 O O . VAL A 1 257 ? -3.111 37.378 -17.753 1.00 47.53 257 VAL A O 1
ATOM 1896 N N . PRO A 1 258 ? -5.115 38.294 -18.218 1.00 41.97 258 PRO A N 1
ATOM 1897 C CA . PRO A 1 258 ? -4.649 39.655 -18.009 1.00 41.97 258 PRO A CA 1
ATOM 1898 C C . PRO A 1 258 ? -4.324 39.886 -16.531 1.00 41.97 258 PRO A C 1
ATOM 1900 O O . PRO A 1 258 ? -5.113 39.548 -15.645 1.00 41.97 258 PRO A O 1
ATOM 1903 N N . ASP A 1 259 ? -3.154 40.473 -16.296 1.00 40.91 259 ASP A N 1
ATOM 1904 C CA . ASP A 1 259 ? -2.641 40.869 -14.991 1.00 40.91 259 ASP A CA 1
ATOM 1905 C C . ASP A 1 259 ? -3.554 41.932 -14.366 1.00 40.91 259 ASP A C 1
ATOM 1907 O O . ASP A 1 259 ? -3.725 43.034 -14.890 1.00 40.91 259 ASP A O 1
ATOM 1911 N N . ARG A 1 260 ? -4.198 41.575 -13.255 1.00 52.22 260 ARG A N 1
ATOM 1912 C CA . ARG A 1 260 ? -5.068 42.463 -12.482 1.00 52.22 260 ARG A CA 1
ATOM 1913 C C . ARG A 1 260 ? -4.259 43.018 -11.314 1.00 52.22 260 ARG A C 1
ATOM 1915 O O . ARG A 1 260 ? -4.506 42.677 -10.162 1.00 52.22 260 ARG A O 1
ATOM 1922 N N . THR A 1 261 ? -3.276 43.852 -11.628 1.00 42.75 261 THR A N 1
ATOM 1923 C CA . THR A 1 261 ? -2.491 44.615 -10.649 1.00 42.75 261 THR A CA 1
ATOM 1924 C C . THR A 1 261 ? -2.414 46.085 -11.051 1.00 42.75 261 THR A C 1
ATOM 1926 O O . THR A 1 261 ? -1.351 46.648 -11.266 1.00 42.75 261 THR A O 1
ATOM 1929 N N . ASP A 1 262 ? -3.574 46.739 -11.129 1.00 44.00 262 ASP A N 1
ATOM 1930 C CA . ASP A 1 262 ? -3.632 48.203 -11.205 1.00 44.00 262 ASP A CA 1
ATOM 1931 C C . ASP A 1 262 ? -4.809 48.733 -10.369 1.00 44.00 262 ASP A C 1
ATOM 1933 O O . ASP A 1 262 ? -5.703 49.429 -10.840 1.00 44.00 262 ASP A O 1
ATOM 1937 N N . GLU A 1 263 ? -4.834 48.365 -9.085 1.00 45.53 263 GLU A N 1
ATOM 1938 C CA . GLU A 1 263 ? -5.625 49.087 -8.085 1.00 45.53 263 GLU A CA 1
ATOM 1939 C C . GLU A 1 263 ? -4.702 50.054 -7.339 1.00 45.53 263 GLU A C 1
ATOM 1941 O O . GLU A 1 263 ? -4.108 49.742 -6.306 1.00 45.53 263 GLU A O 1
ATOM 1946 N N . ARG A 1 264 ? -4.553 51.260 -7.898 1.00 45.25 264 ARG A N 1
ATOM 1947 C CA . ARG A 1 264 ? -3.987 52.403 -7.175 1.00 45.25 264 ARG A CA 1
ATOM 1948 C C . ARG A 1 264 ? -5.006 52.883 -6.133 1.00 45.25 264 ARG A C 1
ATOM 1950 O O . ARG A 1 264 ? -6.127 53.217 -6.517 1.00 45.25 264 ARG A O 1
ATOM 1957 N N . PRO A 1 265 ? -4.649 53.004 -4.844 1.00 43.12 265 PRO A N 1
ATOM 1958 C CA . PRO A 1 265 ? -5.549 53.587 -3.861 1.00 43.12 265 PRO A CA 1
ATOM 1959 C C . PRO A 1 265 ? -5.703 55.093 -4.111 1.00 43.12 265 PRO A C 1
ATOM 1961 O O . PRO A 1 265 ? -4.724 55.837 -4.227 1.00 43.12 265 PRO A O 1
ATOM 1964 N N . ALA A 1 266 ? -6.960 55.523 -4.203 1.00 44.84 266 ALA A N 1
ATOM 1965 C CA . ALA A 1 266 ? -7.373 56.909 -4.339 1.00 44.84 266 ALA A CA 1
ATOM 1966 C C . ALA A 1 266 ? -6.751 57.785 -3.238 1.00 44.84 266 ALA A C 1
ATOM 1968 O O . ALA A 1 266 ? -6.937 57.551 -2.043 1.00 44.84 266 ALA A O 1
ATOM 1969 N N . ARG A 1 267 ? -6.029 58.831 -3.656 1.00 47.50 267 ARG A N 1
ATOM 1970 C CA . ARG A 1 267 ? -5.668 59.952 -2.787 1.00 47.50 267 ARG A CA 1
ATOM 1971 C C . ARG A 1 267 ? -6.936 60.748 -2.482 1.00 47.50 267 ARG A C 1
ATOM 1973 O O . ARG A 1 267 ? -7.418 61.488 -3.331 1.00 47.50 267 ARG A O 1
ATOM 1980 N N . LEU A 1 268 ? -7.429 60.619 -1.254 1.00 47.66 268 LEU A N 1
ATOM 1981 C CA . LEU A 1 268 ? -8.168 61.681 -0.577 1.00 47.66 268 LEU A CA 1
ATOM 1982 C C . LEU A 1 268 ? -7.239 62.894 -0.447 1.00 47.66 268 LEU A C 1
ATOM 1984 O O . LEU A 1 268 ? -6.233 62.790 0.249 1.00 47.66 268 LEU A O 1
ATOM 1988 N N . LEU A 1 269 ? -7.561 64.001 -1.122 1.00 50.22 269 LEU A N 1
ATOM 1989 C CA . LEU A 1 269 ? -7.335 65.381 -0.673 1.00 50.22 269 LEU A CA 1
ATOM 1990 C C . LEU A 1 269 ? -7.940 66.365 -1.696 1.00 50.22 269 LEU A C 1
ATOM 1992 O O . LEU A 1 269 ? -7.389 66.532 -2.784 1.00 50.22 269 LEU A O 1
ATOM 1996 N N . ARG A 1 270 ? -8.980 67.070 -1.221 1.00 44.62 270 ARG A N 1
ATOM 1997 C CA . ARG A 1 270 ? -9.779 68.166 -1.809 1.00 44.62 270 ARG A CA 1
ATOM 1998 C C . ARG A 1 270 ? -11.016 67.768 -2.602 1.00 44.62 270 ARG A C 1
ATOM 2000 O O . ARG A 1 270 ? -10.877 67.124 -3.657 1.00 44.62 270 ARG A O 1
#

Secondary structure (DSSP, 8-state):
----PPP----PPPPTT---------------TTSPPPHHHHHHT--HHHHHHHHHHHHHHHHHHHHHHHHHHTTTT--HHHHHHHHHHHHHHHHHHHHHHHHHHTS-------HHHHHHHHHHHTTS-HHHHHHHHHHHHHHHHHHHHTTHHHHHHHHS-HHHHHHHHHHHHHHHHHHHHHHHHHTHHHHHHHHHHHHHHHH-HHHHTTS-HHHHHHHHHHHHHHHTT---S-SSTTSSGGGSS-TT---------------PPP----

pLDDT: mean 77.16, std 19.83, range [31.91, 97.44]

Radius of gyration: 31.53 Å; chains: 1; bounding box: 54×144×71 Å

Foldseek 3Di:
DDDDDDDDPDDDDDDPPPPPDDPPDPPPPDPPVPDQQDVVNVVVPDDPVVVVVVVVVVVVCVPPVVVLLLLLCLLAPDDPVRSVVVVCCQCVVQVVVQVVCCRVVVHRDRGGDDSLVSNVSSVCRNPDDPVVSVVVVVVVVVVVVVCVVVCVVVVVVVVDDPVNVVVVVVVSCVVVVVVLVVVCVVCVQQSVQLVVQLCVQVVDPVSCVVDPSNVSSVVSSCVSCVVVVNDQPPDDPPDRSNPSDPPPPPPDDDDDDDDPPPPDDDDDDD